Protein AF-A0A1H6DV28-F1 (afdb_monomer)

Mean predicted aligned error: 12.28 Å

Radius of gyration: 23.53 Å; Cα contacts (8 Å, |Δi|>4): 503; chains: 1; bounding box: 63×71×61 Å

Sequence (242 aa):
MSGLALFAATFTFTTMDTAHAESSPGGRITRSEVLARAQNWVDRNVRYNLTRLPNTLVTDAEGDNKYGPDCSGLVSMAWHITANSGKDGNSTDDFAGYSGKVNLSSLHQLLPGDAILRNGHMELFARWKNEQDHTQGAWTYSLNGGSDSNNDGWQDDWAKGPVVNSHGDRGDESWASMQNYTPIRYKNIVDDLAPVSGADFDPDGIGDIFSETTGTLSIWNGEGNNNFATRQEIGGGWSGVQ

Organism: NCBI:txid1144553

Solvent-accessible surface area (backbone atoms only — not comparable to full-atom values): 13736 Å² total; per-residue (Å²): 142,81,84,85,82,81,82,80,80,82,80,80,82,74,77,82,68,83,72,65,82,79,55,55,77,66,40,60,35,37,28,66,54,21,47,51,44,44,45,48,40,26,78,66,56,41,52,15,28,82,79,55,43,89,88,62,45,40,59,51,90,88,59,86,49,54,18,21,34,26,28,33,12,47,45,18,52,21,65,36,35,64,52,55,84,91,56,32,15,41,48,47,72,50,53,74,72,42,79,65,45,44,77,50,96,42,70,88,70,66,49,51,53,19,31,38,38,38,92,88,42,40,36,32,34,51,43,57,70,32,86,94,42,57,75,66,9,33,24,17,34,35,29,84,54,56,56,47,86,79,76,75,61,48,19,76,26,50,28,18,27,74,53,68,34,100,86,72,44,57,18,66,45,46,35,80,61,53,73,69,38,49,32,32,35,55,68,45,59,38,78,57,74,71,75,80,51,44,63,57,90,77,79,76,87,36,41,20,52,73,47,41,91,82,22,33,39,32,38,26,50,35,70,50,96,94,40,58,47,75,80,41,76,80,46,73,80,39,70,84,80,126

pLDDT: mean 85.53, std 18.18, range [29.78, 98.88]

Secondary structure (DSSP, 8-state):
-------------------PPPPPTTS-EEHHHHHHHHHHHHHTTPEEETT--TTT-EE-SSSS-EE-SSHHHHHHHHTT---STTTSS--HHHHHH-TTEEE-S-GGG--TT-EEEETTEEEEEEEESSTT-GGG-EEEEB------TTSSSEEEEE-B-SS--TTS---EE-HHHHTTSEEEEETTEEPPP-------SS-SSSPPEEE-TTSEEEEE-EEETTEEPPPEEEEE--TT--

Foldseek 3Di:
DDDDDDDDDDDDDDDPPVPDPDAAQVAFDELVQLQVQLVVQLQVFQFAFPPLDPVQWDATPVRPATFHSAQQRSLQRSSSYPPPPPSRGDDLVCVVVPPQKDWDPDPLPDDRSWKWGDVRHIWGFHAAPDNVDNQQFGFTFHHHFADPPVPPRTGPTTTAGCDQGPVRDHGTDHSVRSVRTTIMDGNSYDYPPPPCLDDQPPPPPHRKDWDCPVQWIWIWHDPPPPDTHPIDTPGGRNPPDD

Structure (mmCIF, N/CA/C/O backbone):
data_AF-A0A1H6DV28-F1
#
_entry.id   AF-A0A1H6DV28-F1
#
loop_
_atom_site.group_PDB
_atom_site.id
_atom_site.type_symbol
_atom_site.label_atom_id
_atom_site.label_alt_id
_atom_site.label_comp_id
_atom_site.label_asym_id
_atom_site.label_entity_id
_atom_site.label_seq_id
_atom_site.pdbx_PDB_ins_code
_atom_site.Cartn_x
_atom_site.Cartn_y
_atom_site.Cartn_z
_atom_site.occupancy
_atom_site.B_iso_or_equiv
_atom_site.auth_seq_id
_atom_site.auth_comp_id
_atom_site.auth_asym_id
_atom_site.auth_atom_id
_atom_site.pdbx_PDB_model_num
ATOM 1 N N . MET A 1 1 ? -0.459 -53.217 42.784 1.00 40.31 1 MET A N 1
ATOM 2 C CA . MET A 1 1 ? 0.033 -52.701 41.492 1.00 40.31 1 MET A CA 1
ATOM 3 C C . MET A 1 1 ? -1.174 -52.256 40.688 1.00 40.31 1 MET A C 1
ATOM 5 O O . MET A 1 1 ? -1.904 -53.122 40.240 1.00 40.31 1 MET A O 1
ATOM 9 N N . SER A 1 2 ? -1.405 -50.953 40.548 1.00 37.41 2 SER A N 1
ATOM 10 C CA . SER A 1 2 ? -2.302 -50.394 39.527 1.00 37.41 2 SER A CA 1
ATOM 11 C C . SER A 1 2 ? -1.747 -49.024 39.172 1.00 37.41 2 SER A C 1
ATOM 13 O O . SER A 1 2 ? -1.729 -48.125 40.009 1.00 37.41 2 SER A O 1
ATOM 15 N N . GLY A 1 3 ? -1.160 -48.942 37.980 1.00 29.78 3 GLY A N 1
ATOM 16 C CA . GLY A 1 3 ? -0.484 -47.759 37.470 1.00 29.78 3 GLY A CA 1
ATOM 17 C C . GLY A 1 3 ? -1.483 -46.696 37.035 1.00 29.78 3 GLY A C 1
ATOM 18 O O . GLY A 1 3 ? -2.487 -46.999 36.394 1.00 29.78 3 GLY A O 1
ATOM 19 N N . LEU A 1 4 ? -1.183 -45.453 37.393 1.00 32.22 4 LEU A N 1
ATOM 20 C CA . LEU A 1 4 ? -1.869 -44.271 36.901 1.00 32.22 4 LEU A CA 1
ATOM 21 C C . LEU A 1 4 ? -1.292 -43.951 35.514 1.00 32.22 4 LEU A C 1
ATOM 23 O O . LEU A 1 4 ? -0.115 -43.612 35.396 1.00 32.22 4 LEU A O 1
ATOM 27 N N . ALA A 1 5 ? -2.090 -44.129 34.462 1.00 32.44 5 ALA A N 1
ATOM 28 C CA . ALA A 1 5 ? -1.702 -43.761 33.107 1.00 32.44 5 ALA A CA 1
ATOM 29 C C . ALA A 1 5 ? -1.805 -42.236 32.955 1.00 32.44 5 ALA A C 1
ATOM 31 O O . ALA A 1 5 ? -2.894 -41.668 33.031 1.00 32.44 5 ALA A O 1
ATOM 32 N N . LEU A 1 6 ? -0.662 -41.580 32.765 1.00 35.12 6 LEU A N 1
ATOM 33 C CA . LEU A 1 6 ? -0.581 -40.161 32.439 1.00 35.12 6 LEU A CA 1
ATOM 34 C C . LEU A 1 6 ? -0.850 -40.010 30.933 1.00 35.12 6 LEU A C 1
ATOM 36 O O . LEU A 1 6 ? -0.016 -40.389 30.113 1.00 35.12 6 LEU A O 1
ATOM 40 N N . PHE A 1 7 ? -2.020 -39.494 30.558 1.00 38.81 7 PHE A N 1
ATOM 41 C CA . PHE A 1 7 ? -2.274 -39.087 29.177 1.00 38.81 7 PHE A CA 1
ATOM 42 C C . PHE A 1 7 ? -1.594 -37.737 28.937 1.00 38.81 7 PHE A C 1
ATOM 44 O O . PHE A 1 7 ? -2.045 -36.707 29.433 1.00 38.81 7 PHE A O 1
ATOM 51 N N . ALA A 1 8 ? -0.489 -37.742 28.193 1.00 37.03 8 ALA A N 1
ATOM 52 C CA . ALA A 1 8 ? 0.113 -36.523 27.673 1.00 37.03 8 ALA A CA 1
ATOM 53 C C . ALA A 1 8 ? -0.722 -36.035 26.480 1.00 37.03 8 ALA A C 1
ATOM 5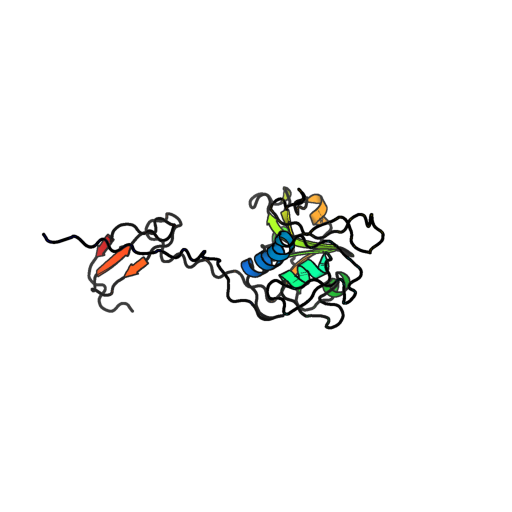5 O O . ALA A 1 8 ? -0.652 -36.605 25.391 1.00 37.03 8 ALA A O 1
ATOM 56 N N . ALA A 1 9 ? -1.533 -34.999 26.692 1.00 38.34 9 ALA A N 1
ATOM 57 C CA . ALA A 1 9 ? -2.177 -34.279 25.603 1.00 38.34 9 ALA A CA 1
ATOM 58 C C . ALA A 1 9 ? -1.112 -33.441 24.883 1.00 38.34 9 ALA A C 1
ATOM 60 O O . ALA A 1 9 ? -0.538 -32.512 25.449 1.00 38.34 9 ALA A O 1
ATOM 61 N N . THR A 1 10 ? -0.807 -33.804 23.642 1.00 35.38 10 THR A N 1
ATOM 62 C CA . THR A 1 10 ? 0.027 -32.999 22.751 1.00 35.38 10 THR A CA 1
ATOM 63 C C . THR A 1 10 ? -0.831 -31.849 22.230 1.00 35.38 10 THR A C 1
ATOM 65 O O . THR A 1 10 ? -1.759 -32.069 21.458 1.00 35.38 10 THR A O 1
ATOM 68 N N . PHE A 1 11 ? -0.547 -30.625 22.673 1.00 36.72 11 PHE A N 1
ATOM 69 C CA . PHE A 1 11 ? -1.135 -29.418 22.097 1.00 36.72 11 PHE A CA 1
ATOM 70 C C . PHE A 1 11 ? -0.304 -29.000 20.883 1.00 36.72 11 PHE A C 1
ATOM 72 O O . PHE A 1 11 ? 0.839 -28.563 21.012 1.00 36.72 11 PHE A O 1
ATOM 79 N N . THR A 1 12 ? -0.869 -29.153 19.691 1.00 34.88 12 THR A N 1
ATOM 80 C CA . THR A 1 12 ? -0.383 -28.471 18.491 1.00 34.88 12 THR A CA 1
ATOM 81 C C . THR A 1 12 ? -0.768 -27.000 18.585 1.00 34.88 12 THR A C 1
ATOM 83 O O . THR A 1 12 ? -1.952 -26.670 18.574 1.00 34.88 12 THR A O 1
ATOM 86 N N . PHE A 1 13 ? 0.224 -26.117 18.677 1.00 36.91 13 PHE A N 1
ATOM 87 C CA . PHE A 1 13 ? 0.025 -24.683 18.498 1.00 36.91 13 PHE A CA 1
ATOM 88 C C . PHE A 1 13 ? -0.230 -24.412 17.014 1.00 36.91 13 PHE A C 1
ATOM 90 O O . PHE A 1 13 ? 0.703 -24.372 16.216 1.00 36.91 13 PHE A O 1
ATOM 97 N N . THR A 1 14 ? -1.488 -24.228 16.629 1.00 36.91 14 THR A N 1
ATOM 98 C CA . THR A 1 14 ? -1.803 -23.416 15.453 1.00 36.91 14 THR A CA 1
ATOM 99 C C . THR A 1 14 ? -1.594 -21.967 15.857 1.00 36.91 14 THR A C 1
ATOM 101 O O . THR A 1 14 ? -2.337 -21.439 16.684 1.00 36.91 14 THR A O 1
ATOM 104 N N . THR A 1 15 ? -0.569 -21.327 15.300 1.00 40.28 15 THR A N 1
ATOM 105 C CA . THR A 1 15 ? -0.548 -19.871 15.184 1.00 40.28 15 THR A CA 1
ATOM 106 C C . THR A 1 15 ? -1.875 -19.471 14.555 1.00 40.28 15 THR A C 1
ATOM 108 O O . THR A 1 15 ? -2.167 -19.892 13.436 1.00 40.28 15 THR A O 1
ATOM 111 N N . MET A 1 16 ? -2.703 -18.714 15.274 1.00 37.31 16 MET A N 1
ATOM 112 C CA . MET A 1 16 ? -3.755 -17.955 14.614 1.00 37.31 16 MET A CA 1
ATOM 113 C C . MET A 1 16 ? -3.056 -16.838 13.855 1.00 37.31 16 MET A C 1
ATOM 115 O O . MET A 1 16 ? -2.926 -15.719 14.335 1.00 37.31 16 MET A O 1
ATOM 119 N N . ASP A 1 17 ? -2.532 -17.199 12.689 1.00 39.47 17 ASP A N 1
ATOM 120 C CA . ASP A 1 17 ? -2.498 -16.260 11.594 1.00 39.47 17 ASP A CA 1
ATOM 121 C C . ASP A 1 17 ? -3.970 -15.938 11.354 1.00 39.47 17 ASP A C 1
ATOM 123 O O . ASP A 1 17 ? -4.768 -16.829 11.044 1.00 39.47 17 ASP A O 1
ATOM 127 N N . THR A 1 18 ? -4.382 -14.707 11.622 1.00 41.19 18 THR A N 1
ATOM 128 C CA . THR A 1 18 ? -5.660 -14.203 11.127 1.00 41.19 18 THR A CA 1
ATOM 129 C C . THR A 1 18 ? -5.533 -14.089 9.612 1.00 41.19 18 THR A C 1
ATOM 131 O O . THR A 1 18 ? -5.500 -12.993 9.063 1.00 41.19 18 THR A O 1
ATOM 134 N N . ALA A 1 19 ? -5.420 -15.232 8.937 1.00 42.16 19 ALA A N 1
ATOM 135 C CA . ALA A 1 19 ? -5.573 -15.355 7.509 1.00 42.16 19 ALA A CA 1
ATOM 136 C C . ALA A 1 19 ? -7.051 -15.070 7.242 1.00 42.16 19 ALA A C 1
ATOM 138 O O . ALA A 1 19 ? -7.913 -15.951 7.298 1.00 42.16 19 ALA A O 1
ATOM 139 N N . HIS A 1 20 ? -7.356 -13.785 7.059 1.00 48.34 20 HIS A N 1
ATOM 140 C CA . HIS A 1 20 ? -8.577 -13.365 6.396 1.00 48.34 20 HIS A CA 1
ATOM 141 C C . HIS A 1 20 ? -8.707 -14.191 5.112 1.00 48.34 20 HIS A C 1
ATOM 143 O O . HIS A 1 20 ? -7.703 -14.462 4.456 1.00 48.34 20 HIS A O 1
ATOM 149 N N . ALA A 1 21 ? -9.925 -14.639 4.788 1.00 52.28 21 ALA A N 1
ATOM 150 C CA . ALA A 1 21 ? -10.165 -15.365 3.546 1.00 52.28 21 ALA A CA 1
ATOM 151 C C . ALA A 1 21 ? -9.567 -14.561 2.385 1.00 52.28 21 ALA A C 1
ATOM 153 O O . ALA A 1 21 ? -9.990 -13.424 2.177 1.00 52.28 21 ALA A O 1
ATOM 154 N N . GLU A 1 22 ? -8.579 -15.139 1.695 1.00 70.56 22 GLU A N 1
ATOM 155 C CA . GLU A 1 22 ? -7.844 -14.463 0.627 1.00 70.56 22 GLU A CA 1
ATOM 156 C C . GLU A 1 22 ? -8.830 -13.871 -0.380 1.00 70.56 22 GLU A C 1
ATOM 158 O O . GLU A 1 22 ? -9.708 -14.561 -0.918 1.00 70.56 22 GLU A O 1
ATOM 163 N N . SER A 1 23 ? -8.716 -12.565 -0.616 1.00 84.62 23 SER A N 1
ATOM 164 C CA . SER A 1 23 ? -9.471 -11.913 -1.672 1.00 84.62 23 SER A CA 1
ATOM 165 C C . SER A 1 23 ? -9.142 -12.550 -3.021 1.00 84.62 23 SER A C 1
ATOM 167 O O . SER A 1 23 ? -8.033 -13.010 -3.269 1.00 84.62 23 SER A O 1
ATOM 169 N N . SER A 1 24 ? -10.102 -12.561 -3.943 1.00 89.06 24 SER A N 1
ATOM 170 C CA . SER A 1 24 ? -9.788 -12.849 -5.345 1.00 89.06 24 SER A CA 1
ATOM 171 C C . SER A 1 24 ? -9.166 -11.614 -6.008 1.00 89.06 24 SER A C 1
ATOM 173 O O . SER A 1 24 ? -9.545 -10.497 -5.639 1.00 89.06 24 SER A O 1
ATOM 175 N N . PRO A 1 25 ? -8.313 -11.772 -7.037 1.00 89.44 25 PRO A N 1
ATOM 176 C CA . PRO A 1 25 ? -7.742 -10.631 -7.739 1.00 89.44 25 PRO A CA 1
ATOM 177 C C . PRO A 1 25 ? -8.815 -9.678 -8.286 1.00 89.44 25 PRO A C 1
ATOM 179 O O . PRO A 1 25 ? -9.745 -10.085 -8.985 1.00 89.44 25 PRO A O 1
ATOM 182 N N . GLY A 1 26 ? -8.702 -8.394 -7.943 1.00 88.75 26 GLY A N 1
ATOM 183 C CA . GLY A 1 26 ? -9.671 -7.341 -8.258 1.00 88.75 26 GLY A CA 1
ATOM 184 C C . GLY A 1 26 ? -10.989 -7.416 -7.475 1.00 88.75 26 GLY A C 1
ATOM 185 O O . GLY A 1 26 ? -11.887 -6.610 -7.724 1.00 88.75 26 GLY A O 1
ATOM 186 N N . GLY A 1 27 ? -11.131 -8.372 -6.557 1.00 90.75 27 GLY A N 1
ATOM 187 C CA . GLY A 1 27 ? -12.289 -8.556 -5.689 1.00 90.75 27 GLY A CA 1
ATOM 188 C C . GLY A 1 27 ? -12.311 -7.600 -4.496 1.00 90.75 27 GLY A C 1
ATOM 189 O O . GLY A 1 27 ? -11.523 -6.659 -4.404 1.00 90.75 27 GLY A O 1
ATOM 190 N N . ARG A 1 28 ? -13.258 -7.833 -3.577 1.00 93.50 28 ARG A N 1
ATOM 191 C CA . ARG A 1 28 ? -13.272 -7.161 -2.269 1.00 93.50 28 ARG A CA 1
ATOM 192 C C . ARG A 1 28 ? -12.106 -7.667 -1.433 1.00 93.50 28 ARG A C 1
ATOM 194 O O . ARG A 1 28 ? -11.896 -8.872 -1.382 1.00 93.50 28 ARG A O 1
ATOM 201 N N . ILE A 1 29 ? -11.424 -6.749 -0.765 1.00 92.56 29 ILE A N 1
ATOM 202 C CA . ILE A 1 29 ? -10.244 -7.025 0.055 1.00 92.56 29 ILE A CA 1
ATOM 203 C C . ILE A 1 29 ? -10.354 -6.259 1.372 1.00 92.56 29 ILE A C 1
ATOM 205 O O . ILE A 1 29 ? -10.839 -5.124 1.378 1.00 92.56 29 ILE A O 1
ATOM 209 N N . THR A 1 30 ? -9.964 -6.863 2.495 1.00 93.12 30 THR A N 1
ATOM 210 C CA . THR A 1 30 ? -9.992 -6.158 3.785 1.00 93.12 30 THR A CA 1
ATOM 211 C C . THR A 1 30 ? -8.760 -5.275 3.978 1.00 93.12 30 THR A C 1
ATOM 213 O O . THR A 1 30 ? -7.741 -5.459 3.311 1.00 93.12 30 THR A O 1
ATOM 216 N N . ARG A 1 31 ? -8.817 -4.303 4.897 1.00 94.44 31 ARG A N 1
ATOM 217 C CA . ARG A 1 31 ? -7.642 -3.471 5.211 1.00 94.44 31 ARG A CA 1
ATOM 218 C C . ARG A 1 31 ? -6.499 -4.309 5.763 1.00 94.44 31 ARG A C 1
ATOM 220 O O . ARG A 1 31 ? -5.376 -4.149 5.293 1.00 94.44 31 ARG A O 1
ATOM 227 N N . SER A 1 32 ? -6.779 -5.206 6.708 1.00 88.06 32 SER A N 1
ATOM 228 C CA . SER A 1 32 ? -5.769 -6.131 7.232 1.00 88.06 32 SER A CA 1
ATOM 229 C C . SER A 1 32 ? -5.100 -6.949 6.125 1.00 88.06 32 SER A C 1
ATOM 231 O O . SER A 1 32 ? -3.875 -7.032 6.114 1.00 88.06 32 SER A O 1
ATOM 233 N N . GLU A 1 33 ? -5.857 -7.461 5.148 1.00 93.06 33 GLU A N 1
ATOM 234 C CA . GLU A 1 33 ? -5.289 -8.211 4.027 1.00 93.06 33 GLU A CA 1
ATOM 235 C C . GLU A 1 33 ? -4.400 -7.319 3.149 1.00 93.06 33 GLU A C 1
ATOM 237 O O . GLU A 1 33 ? -3.292 -7.720 2.801 1.00 93.06 33 GLU A O 1
ATOM 242 N N . VAL A 1 34 ? -4.818 -6.080 2.852 1.00 97.62 34 VAL A N 1
ATOM 243 C CA . VAL A 1 34 ? -3.981 -5.118 2.111 1.00 97.62 34 VAL A CA 1
ATOM 244 C C . VAL A 1 34 ? -2.629 -4.905 2.803 1.00 97.62 34 VAL A C 1
ATOM 246 O O . VAL A 1 34 ? -1.582 -4.930 2.151 1.00 97.62 34 VAL A O 1
ATOM 249 N N . LEU A 1 35 ? -2.632 -4.703 4.125 1.00 96.50 35 LEU A N 1
ATOM 250 C CA . LEU A 1 35 ? -1.396 -4.511 4.888 1.00 96.50 35 LEU A CA 1
ATOM 251 C C . LEU A 1 35 ? -0.563 -5.796 4.958 1.00 96.50 35 LEU A C 1
ATOM 253 O O . LEU A 1 35 ? 0.656 -5.723 4.827 1.00 96.50 35 LEU A O 1
ATOM 257 N N . ALA A 1 36 ? -1.197 -6.959 5.127 1.00 94.62 36 ALA A N 1
ATOM 258 C CA . ALA A 1 36 ? -0.520 -8.255 5.157 1.00 94.62 36 ALA A CA 1
ATOM 259 C C . ALA A 1 36 ? 0.183 -8.553 3.825 1.00 94.62 36 ALA A C 1
ATOM 261 O O . ALA A 1 36 ? 1.345 -8.961 3.811 1.00 94.62 36 ALA A O 1
ATOM 262 N N . ARG A 1 37 ? -0.472 -8.254 2.697 1.00 96.25 37 ARG A N 1
ATOM 263 C CA . ARG A 1 37 ? 0.123 -8.344 1.357 1.00 96.25 37 ARG A CA 1
ATOM 264 C C . ARG A 1 37 ? 1.342 -7.435 1.221 1.00 96.25 37 ARG A C 1
ATOM 266 O O . ARG A 1 37 ? 2.396 -7.890 0.786 1.00 96.25 37 ARG A O 1
ATOM 273 N N . ALA A 1 38 ? 1.247 -6.177 1.652 1.00 98.31 38 ALA A N 1
ATOM 274 C CA . ALA A 1 38 ? 2.391 -5.264 1.639 1.00 98.31 38 ALA A CA 1
ATOM 275 C C . ALA A 1 38 ? 3.537 -5.751 2.547 1.00 98.31 38 ALA A C 1
ATOM 277 O O . ALA A 1 38 ? 4.703 -5.714 2.149 1.00 98.31 38 ALA A O 1
ATOM 278 N N . GLN A 1 39 ? 3.209 -6.262 3.737 1.00 98.12 39 GLN A N 1
ATOM 279 C CA . GLN A 1 39 ? 4.175 -6.817 4.683 1.00 98.12 39 GLN A CA 1
ATOM 280 C C . GLN A 1 39 ? 4.889 -8.050 4.123 1.00 98.12 39 GLN A C 1
ATOM 282 O O . GLN A 1 39 ? 6.097 -8.165 4.298 1.00 98.12 39 GLN A O 1
ATOM 287 N N . ASN A 1 40 ? 4.205 -8.908 3.360 1.00 97.31 40 ASN A N 1
ATOM 288 C CA . ASN A 1 40 ? 4.831 -10.051 2.692 1.00 97.31 40 ASN A CA 1
ATOM 289 C C . ASN A 1 40 ? 6.028 -9.632 1.817 1.00 97.31 40 ASN A C 1
ATOM 291 O O . ASN A 1 40 ? 7.066 -10.293 1.831 1.00 97.31 40 ASN A O 1
ATOM 295 N N . TRP A 1 41 ? 5.923 -8.519 1.082 1.00 98.25 41 TRP A N 1
ATOM 296 C CA . TRP A 1 41 ? 7.038 -7.999 0.280 1.00 98.25 41 TRP A CA 1
ATOM 297 C C . TRP A 1 41 ? 8.183 -7.442 1.130 1.00 98.25 41 TRP A C 1
ATOM 299 O O . TRP A 1 41 ? 9.349 -7.614 0.763 1.00 98.25 41 TRP A O 1
ATOM 309 N N . VAL A 1 42 ? 7.870 -6.820 2.269 1.00 98.25 42 VAL A N 1
ATOM 310 C CA . VAL A 1 42 ? 8.876 -6.381 3.251 1.00 98.25 42 VAL A CA 1
ATOM 311 C C . VAL A 1 42 ? 9.638 -7.588 3.797 1.00 98.25 42 VAL A C 1
ATOM 313 O O . VAL A 1 42 ? 10.866 -7.612 3.746 1.00 98.25 42 VAL A O 1
ATOM 316 N N . ASP A 1 43 ? 8.925 -8.624 4.237 1.00 96.50 43 ASP A N 1
ATOM 317 C CA . ASP A 1 43 ? 9.510 -9.819 4.857 1.00 96.50 43 ASP A CA 1
ATOM 318 C C . ASP A 1 43 ? 10.353 -10.639 3.868 1.00 96.50 43 ASP A C 1
ATOM 320 O O . ASP A 1 43 ? 11.346 -11.267 4.239 1.00 96.50 43 ASP A O 1
ATOM 324 N N . ARG A 1 44 ? 9.995 -10.596 2.580 1.00 97.62 44 ARG A N 1
ATOM 325 C CA . ARG A 1 44 ? 10.743 -11.228 1.482 1.00 97.62 44 ARG A CA 1
ATOM 326 C C . ARG A 1 44 ? 11.931 -10.403 0.990 1.00 97.62 44 ARG A C 1
ATOM 328 O O . ARG A 1 44 ? 12.615 -10.851 0.070 1.00 97.62 44 ARG A O 1
ATOM 335 N N . ASN A 1 45 ? 12.187 -9.230 1.574 1.00 97.94 45 ASN A N 1
ATOM 336 C CA . ASN A 1 45 ? 13.232 -8.299 1.145 1.00 97.94 45 ASN A CA 1
ATOM 337 C C . ASN A 1 45 ? 13.140 -8.001 -0.362 1.00 97.94 45 ASN A C 1
ATOM 339 O O . ASN A 1 45 ? 14.130 -8.097 -1.092 1.00 97.94 45 ASN A O 1
ATOM 343 N N . VAL A 1 46 ? 11.938 -7.680 -0.855 1.00 98.19 46 VAL A N 1
ATOM 344 C CA . VAL A 1 46 ? 11.748 -7.321 -2.267 1.00 98.19 46 VAL A CA 1
ATOM 345 C C . VAL A 1 46 ? 12.544 -6.054 -2.574 1.00 98.19 46 VAL A C 1
ATOM 347 O O . VAL A 1 46 ? 12.326 -5.014 -1.957 1.00 98.19 46 VAL A O 1
ATOM 350 N N . ARG A 1 47 ? 13.485 -6.157 -3.516 1.00 97.69 47 ARG A N 1
ATOM 351 C CA . ARG A 1 47 ? 14.372 -5.066 -3.938 1.00 97.69 47 ARG A CA 1
ATOM 352 C C . ARG A 1 47 ? 13.739 -4.273 -5.078 1.00 97.69 47 ARG A C 1
ATOM 354 O O . ARG A 1 47 ? 13.034 -4.844 -5.900 1.00 97.69 47 ARG A O 1
ATOM 361 N N . TYR A 1 48 ? 13.994 -2.975 -5.149 1.00 98.12 48 TYR A N 1
ATOM 362 C CA . TYR A 1 48 ? 13.396 -2.110 -6.161 1.00 98.12 48 TYR A CA 1
ATOM 363 C C . TYR A 1 48 ? 13.932 -2.398 -7.574 1.00 98.12 48 TYR A C 1
ATOM 365 O O . TYR A 1 48 ? 15.146 -2.487 -7.774 1.00 98.12 48 TYR A O 1
ATOM 373 N N . ASN A 1 49 ? 13.049 -2.461 -8.574 1.00 96.06 49 ASN A N 1
ATOM 374 C CA . ASN A 1 49 ? 13.394 -2.444 -9.998 1.00 96.06 49 ASN A CA 1
ATOM 375 C C . ASN A 1 49 ? 12.254 -1.829 -10.836 1.00 96.06 49 ASN A C 1
ATOM 377 O O . ASN A 1 49 ? 11.147 -2.363 -10.903 1.00 96.06 49 ASN A O 1
ATOM 381 N N . LEU A 1 50 ? 12.546 -0.718 -11.523 1.00 92.62 50 LEU A N 1
ATOM 382 C CA . LEU A 1 50 ? 11.564 0.064 -12.293 1.00 92.62 50 LEU A CA 1
ATOM 383 C C . LEU A 1 50 ? 11.311 -0.475 -13.714 1.00 92.62 50 LEU A C 1
ATOM 385 O O . LEU A 1 50 ? 10.443 0.027 -14.422 1.00 92.62 50 LEU A O 1
ATOM 389 N N . THR A 1 51 ? 12.076 -1.466 -14.179 1.00 90.44 51 THR A N 1
ATOM 390 C CA . THR A 1 51 ? 12.031 -1.886 -15.593 1.00 90.44 51 THR A CA 1
ATOM 391 C C . THR A 1 51 ? 10.737 -2.600 -15.971 1.00 90.44 51 THR A C 1
ATOM 393 O O . THR A 1 51 ? 10.339 -2.549 -17.134 1.00 90.44 51 THR A O 1
ATOM 396 N N . ARG A 1 52 ? 10.097 -3.277 -15.003 1.00 89.31 52 ARG A N 1
ATOM 397 C CA . ARG A 1 52 ? 8.920 -4.140 -15.207 1.00 89.31 52 ARG A CA 1
ATOM 398 C C . ARG A 1 52 ? 9.078 -5.139 -16.362 1.00 89.31 52 ARG A C 1
ATOM 400 O O . ARG A 1 52 ? 8.117 -5.459 -17.058 1.00 89.31 52 ARG A O 1
ATOM 407 N N . LEU A 1 53 ? 10.292 -5.638 -16.588 1.00 89.69 53 LEU A N 1
ATOM 408 C CA . LEU A 1 53 ? 10.517 -6.714 -17.550 1.00 89.69 53 LEU A CA 1
ATOM 409 C C . LEU A 1 53 ? 9.989 -8.040 -16.980 1.00 89.69 53 LEU A C 1
ATOM 411 O O . LEU A 1 53 ? 10.060 -8.244 -15.769 1.00 89.69 53 LEU A O 1
ATOM 415 N N . PRO A 1 54 ? 9.536 -8.999 -17.812 1.00 89.06 54 PRO A N 1
ATOM 416 C CA . PRO A 1 54 ? 8.950 -10.253 -17.321 1.00 89.06 54 PRO A CA 1
ATOM 417 C C . PRO A 1 54 ? 9.816 -11.045 -16.326 1.00 89.06 54 PRO A C 1
ATOM 419 O O . PRO A 1 54 ? 9.291 -11.782 -15.493 1.00 89.06 54 PRO A O 1
ATOM 422 N N . ASN A 1 55 ? 11.143 -10.912 -16.409 1.00 90.69 55 ASN A N 1
ATOM 423 C CA . ASN A 1 55 ? 12.109 -11.570 -15.527 1.00 90.69 55 ASN A CA 1
ATOM 424 C C . ASN A 1 55 ? 12.436 -10.785 -14.243 1.00 90.69 55 ASN A C 1
ATOM 426 O O . ASN A 1 55 ? 13.132 -11.327 -13.390 1.00 90.69 55 ASN A O 1
ATOM 430 N N . THR A 1 56 ? 11.979 -9.539 -14.104 1.00 92.62 56 THR A N 1
ATOM 431 C CA . THR A 1 56 ? 12.179 -8.716 -12.898 1.00 92.62 56 THR A CA 1
ATOM 432 C C . THR A 1 56 ? 10.939 -8.668 -12.013 1.00 92.62 56 THR A C 1
ATOM 434 O O . THR A 1 56 ? 10.995 -8.116 -10.921 1.00 92.62 56 THR A O 1
ATOM 437 N N . LEU A 1 57 ? 9.811 -9.208 -12.474 1.00 94.38 57 LEU A N 1
ATOM 438 C CA . LEU A 1 57 ? 8.559 -9.196 -11.725 1.00 94.38 57 LEU A CA 1
ATOM 439 C C . LEU A 1 57 ? 8.627 -10.080 -10.480 1.00 94.38 57 LEU A C 1
ATOM 441 O O . LEU A 1 57 ? 9.244 -11.148 -10.485 1.00 94.38 57 LEU A O 1
ATOM 445 N N . VAL A 1 58 ? 7.896 -9.668 -9.451 1.00 95.25 58 VAL A N 1
ATOM 446 C CA . VAL A 1 58 ? 7.812 -10.354 -8.161 1.00 95.25 58 VAL A CA 1
ATOM 447 C C . VAL A 1 58 ? 6.382 -10.816 -7.920 1.00 95.25 58 VAL A C 1
ATOM 449 O O . VAL A 1 58 ? 5.432 -10.121 -8.271 1.00 95.25 58 VAL A O 1
ATOM 452 N N . THR A 1 59 ? 6.219 -12.011 -7.356 1.00 94.19 59 THR A N 1
ATOM 453 C CA . THR A 1 59 ? 4.891 -12.571 -7.080 1.00 94.19 59 THR A CA 1
ATOM 454 C C . THR A 1 59 ? 4.226 -11.931 -5.861 1.00 94.19 59 THR A C 1
ATOM 456 O O . THR A 1 59 ? 4.916 -11.451 -4.956 1.00 94.19 59 THR A O 1
ATOM 459 N N . ASP A 1 60 ? 2.898 -11.996 -5.787 1.00 91.94 60 ASP A N 1
ATOM 460 C CA . ASP A 1 60 ? 2.164 -11.857 -4.521 1.00 91.94 60 ASP A CA 1
ATOM 461 C C . ASP A 1 60 ? 2.484 -13.002 -3.537 1.00 91.94 60 ASP A C 1
ATOM 463 O O . ASP A 1 60 ? 3.405 -13.804 -3.760 1.00 91.94 60 ASP A O 1
ATOM 467 N N . ALA A 1 61 ? 1.791 -12.998 -2.395 1.00 88.44 61 ALA A N 1
ATOM 468 C CA . ALA A 1 61 ? 1.982 -13.956 -1.313 1.00 88.44 61 ALA A CA 1
ATOM 469 C C . ALA A 1 61 ? 1.595 -15.382 -1.737 1.00 88.44 61 ALA A C 1
ATOM 471 O O . ALA A 1 61 ? 2.280 -16.333 -1.365 1.00 88.44 61 ALA A O 1
ATOM 472 N N . GLU A 1 62 ? 0.551 -15.504 -2.555 1.00 87.19 62 GLU A N 1
ATOM 473 C CA . GLU A 1 62 ? 0.007 -16.762 -3.061 1.00 87.19 62 GLU A CA 1
ATOM 474 C C . GLU A 1 62 ? 0.880 -17.349 -4.178 1.00 87.19 62 GLU A C 1
ATOM 476 O O . GLU A 1 62 ? 1.018 -18.566 -4.298 1.00 87.19 62 GLU A O 1
ATOM 481 N N . GLY A 1 63 ? 1.529 -16.490 -4.971 1.00 88.81 63 GLY A N 1
ATOM 482 C CA . GLY A 1 63 ? 2.368 -16.899 -6.096 1.00 88.81 63 GLY A CA 1
ATOM 483 C C . GLY A 1 63 ? 1.653 -16.878 -7.448 1.00 88.81 63 GLY A C 1
ATOM 484 O O . GLY A 1 63 ? 2.291 -17.159 -8.468 1.00 88.81 63 GLY A O 1
ATOM 485 N N . ASP A 1 64 ? 0.366 -16.530 -7.467 1.00 86.38 64 ASP A N 1
ATOM 486 C CA . ASP A 1 64 ? -0.507 -16.628 -8.636 1.00 86.38 64 ASP A CA 1
ATOM 487 C C . ASP A 1 64 ? -0.398 -15.413 -9.563 1.00 86.38 64 ASP A C 1
ATOM 489 O O . ASP A 1 64 ? -0.523 -15.552 -10.784 1.00 86.38 64 ASP A O 1
ATOM 493 N N . ASN A 1 65 ? -0.118 -14.224 -9.015 1.00 90.25 65 ASN A N 1
ATOM 494 C CA . ASN A 1 65 ? 0.038 -13.001 -9.801 1.00 90.25 65 ASN A CA 1
ATOM 495 C C . ASN A 1 65 ? 1.431 -12.403 -9.629 1.00 90.25 65 ASN A C 1
ATOM 497 O O . ASN A 1 65 ? 2.126 -12.626 -8.639 1.00 90.25 65 ASN A O 1
ATOM 501 N N . LYS A 1 66 ? 1.844 -11.613 -10.621 1.00 93.00 66 LYS A N 1
ATOM 502 C CA . LYS A 1 66 ? 3.140 -10.937 -10.657 1.00 93.00 66 LYS A CA 1
ATOM 503 C C . LYS A 1 66 ? 2.957 -9.435 -10.762 1.00 93.00 66 LYS A C 1
ATOM 505 O O . LYS A 1 66 ? 2.011 -8.968 -11.391 1.00 93.00 66 LYS A O 1
ATOM 510 N N . TYR A 1 67 ? 3.898 -8.706 -10.170 1.00 95.50 67 TYR A N 1
ATOM 511 C CA . TYR A 1 67 ? 3.887 -7.255 -10.115 1.00 95.50 67 TYR A CA 1
ATOM 512 C C . TYR A 1 67 ? 5.284 -6.675 -10.323 1.00 95.50 67 TYR A C 1
ATOM 514 O O . TYR A 1 67 ? 6.293 -7.300 -9.981 1.00 95.50 67 TYR A O 1
ATOM 522 N N . GLY A 1 68 ? 5.352 -5.463 -10.873 1.00 95.19 68 GLY A N 1
ATOM 523 C CA . GLY A 1 68 ? 6.600 -4.699 -10.910 1.00 95.19 68 GLY A CA 1
ATOM 524 C C . GLY A 1 68 ? 7.108 -4.413 -9.490 1.00 95.19 68 GLY A C 1
ATOM 525 O O . GLY A 1 68 ? 6.334 -3.906 -8.682 1.00 95.19 68 GLY A O 1
ATOM 526 N N . PRO A 1 69 ? 8.370 -4.697 -9.138 1.00 96.31 69 PRO A N 1
ATOM 527 C CA . PRO A 1 69 ? 8.898 -4.375 -7.813 1.00 96.31 69 PRO A CA 1
ATOM 528 C C . PRO A 1 69 ? 9.272 -2.885 -7.718 1.00 96.31 69 PRO A C 1
ATOM 530 O O . PRO A 1 69 ? 10.426 -2.519 -7.525 1.00 96.31 69 PRO A O 1
ATOM 533 N N . ASP A 1 70 ? 8.283 -2.011 -7.884 1.00 96.94 70 ASP A N 1
ATOM 534 C CA . ASP A 1 70 ? 8.391 -0.556 -7.765 1.00 96.94 70 ASP A CA 1
ATOM 535 C C . ASP A 1 70 ? 7.286 0.005 -6.853 1.00 96.94 70 ASP A C 1
ATOM 537 O O . ASP A 1 70 ? 6.449 -0.743 -6.340 1.00 96.94 70 ASP A O 1
ATOM 541 N N . CYS A 1 71 ? 7.266 1.326 -6.646 1.00 97.88 71 CYS A N 1
ATOM 542 C CA . CYS A 1 71 ? 6.313 1.987 -5.749 1.00 97.88 71 CYS A CA 1
ATOM 543 C C . CYS A 1 71 ? 4.849 1.667 -6.093 1.00 97.88 71 CYS A C 1
ATOM 545 O O . CYS A 1 71 ? 4.045 1.328 -5.224 1.00 97.88 71 CYS A O 1
ATOM 547 N N . SER A 1 72 ? 4.502 1.724 -7.377 1.00 96.75 72 SER A N 1
ATOM 548 C CA . SER A 1 72 ? 3.143 1.461 -7.854 1.00 96.75 72 SER A CA 1
ATOM 549 C C . SER A 1 72 ? 2.791 -0.017 -7.949 1.00 96.75 72 SER A C 1
ATOM 551 O O . SER A 1 72 ? 1.625 -0.382 -7.791 1.00 96.75 72 SER A O 1
ATOM 553 N N . GLY A 1 73 ? 3.772 -0.884 -8.175 1.00 96.88 73 GLY A N 1
ATOM 554 C CA . GLY A 1 73 ? 3.566 -2.321 -8.177 1.00 96.88 73 GLY A CA 1
ATOM 555 C C . GLY A 1 73 ? 3.390 -2.875 -6.767 1.00 96.88 73 GLY A C 1
ATOM 556 O O . GLY A 1 73 ? 2.507 -3.706 -6.581 1.00 96.88 73 GLY A O 1
ATOM 557 N N . LEU A 1 74 ? 4.079 -2.320 -5.759 1.00 98.19 74 LEU A N 1
ATOM 558 C CA . LEU A 1 74 ? 3.808 -2.609 -4.344 1.00 98.19 74 LEU A CA 1
ATOM 559 C C . LEU A 1 74 ? 2.344 -2.305 -3.988 1.00 98.19 74 LEU A C 1
ATOM 561 O O . LEU A 1 74 ? 1.668 -3.148 -3.406 1.00 98.19 74 LEU A O 1
ATOM 565 N N . VAL A 1 75 ? 1.825 -1.130 -4.369 1.00 98.31 75 VAL A N 1
ATOM 566 C CA . VAL A 1 75 ? 0.420 -0.767 -4.096 1.00 98.31 75 VAL A CA 1
ATOM 567 C C . VAL A 1 75 ? -0.554 -1.607 -4.926 1.00 98.31 75 VAL A C 1
ATOM 569 O O . VAL A 1 75 ? -1.587 -2.026 -4.411 1.00 98.31 75 VAL A O 1
ATOM 572 N N . SER A 1 76 ? -0.236 -1.893 -6.193 1.00 97.19 76 SER A N 1
ATOM 573 C CA . SER A 1 76 ? -1.060 -2.774 -7.038 1.00 97.19 76 SER A CA 1
ATOM 574 C C . SER A 1 76 ? -1.182 -4.174 -6.438 1.00 97.19 76 SER A C 1
ATOM 576 O O . SER A 1 76 ? -2.285 -4.713 -6.386 1.00 97.19 76 SER A O 1
ATOM 578 N N . MET A 1 77 ? -0.071 -4.721 -5.943 1.00 96.88 77 MET A N 1
ATOM 579 C CA . MET A 1 77 ? -0.005 -6.014 -5.269 1.00 96.88 77 MET A CA 1
ATOM 580 C C . MET A 1 77 ? -0.769 -5.994 -3.946 1.00 96.88 77 MET A C 1
ATOM 582 O O . MET A 1 77 ? -1.608 -6.860 -3.713 1.00 96.88 77 MET A O 1
ATOM 586 N N . ALA A 1 78 ? -0.556 -4.970 -3.117 1.00 97.69 78 ALA A N 1
ATOM 587 C CA . ALA A 1 78 ? -1.241 -4.834 -1.836 1.00 97.69 78 ALA A CA 1
ATOM 588 C C . ALA A 1 78 ? -2.765 -4.719 -2.001 1.00 97.69 78 ALA A C 1
ATOM 590 O O . ALA A 1 78 ? -3.520 -5.298 -1.231 1.00 97.69 78 ALA A O 1
ATOM 591 N N . TRP A 1 79 ? -3.237 -4.019 -3.036 1.00 97.44 79 TRP A N 1
ATOM 592 C CA . TRP A 1 79 ? -4.662 -3.925 -3.377 1.00 97.44 79 TRP A CA 1
ATOM 593 C C . TRP A 1 79 ? -5.196 -5.126 -4.166 1.00 97.44 79 TRP A C 1
ATOM 595 O O . TRP A 1 79 ? -6.371 -5.129 -4.534 1.00 97.44 79 TRP A O 1
ATOM 605 N N . HIS A 1 80 ? -4.350 -6.121 -4.438 1.00 94.12 80 HIS A N 1
ATOM 606 C CA . HIS A 1 80 ? -4.663 -7.313 -5.219 1.00 94.12 80 HIS A CA 1
ATOM 607 C C . HIS A 1 80 ? -5.247 -6.991 -6.608 1.00 94.12 80 HIS A C 1
ATOM 609 O O . HIS A 1 80 ? -6.196 -7.613 -7.082 1.00 94.12 80 HIS A O 1
ATOM 615 N N . ILE A 1 81 ? -4.711 -5.966 -7.273 1.00 92.56 81 ILE A N 1
ATOM 616 C CA . ILE A 1 81 ? -5.215 -5.462 -8.554 1.00 92.56 81 ILE A CA 1
ATOM 617 C C . ILE A 1 81 ? -4.462 -6.105 -9.717 1.00 92.56 81 ILE A C 1
ATOM 619 O O . ILE A 1 81 ? -3.294 -5.815 -9.942 1.00 92.56 81 ILE A O 1
ATOM 623 N N . THR A 1 82 ? -5.172 -6.837 -10.572 1.00 82.62 82 THR A N 1
ATOM 624 C CA . THR A 1 82 ? -4.639 -7.381 -11.839 1.00 82.62 82 THR A CA 1
ATOM 625 C C . THR A 1 82 ? -4.870 -6.469 -13.047 1.00 82.62 82 THR A C 1
ATOM 627 O O . THR A 1 82 ? -4.713 -6.883 -14.198 1.00 82.62 82 THR A O 1
ATOM 630 N N . ALA A 1 83 ? -5.272 -5.214 -12.813 1.00 66.69 83 ALA A N 1
ATOM 631 C CA . ALA A 1 83 ? -5.447 -4.231 -13.877 1.00 66.69 83 ALA A CA 1
ATOM 632 C C . ALA A 1 83 ? -4.154 -4.069 -14.695 1.00 66.69 83 ALA A C 1
ATOM 634 O O . ALA A 1 83 ? -3.046 -4.168 -14.169 1.00 66.69 83 ALA A O 1
ATOM 635 N N . ASN A 1 84 ? -4.328 -3.806 -15.994 1.00 69.25 84 ASN A N 1
ATOM 636 C CA . ASN A 1 84 ? -3.259 -3.717 -16.992 1.00 69.25 84 ASN A CA 1
ATOM 637 C C . ASN A 1 84 ? -2.483 -5.029 -17.200 1.00 69.25 84 ASN A C 1
ATOM 639 O O . ASN A 1 84 ? -1.258 -5.060 -17.104 1.00 69.25 84 ASN A O 1
ATOM 643 N N . SER A 1 85 ? -3.202 -6.100 -17.568 1.00 55.97 85 SER A N 1
ATOM 644 C CA . SER A 1 85 ? -2.618 -7.341 -18.107 1.00 55.97 85 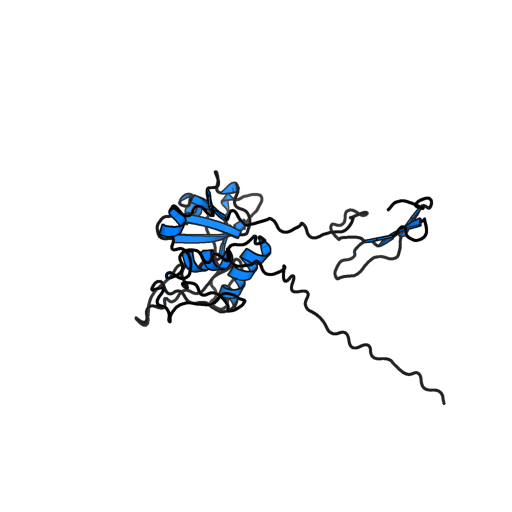SER A CA 1
ATOM 645 C C . SER A 1 85 ? -1.555 -7.014 -19.169 1.00 55.97 85 SER A C 1
ATOM 647 O O . SER A 1 85 ? -1.882 -6.471 -20.224 1.00 55.97 85 SER A O 1
ATOM 649 N N . GLY A 1 86 ? -0.285 -7.318 -18.876 1.00 60.38 86 GLY A N 1
ATOM 650 C CA . GLY A 1 86 ? 0.885 -6.973 -19.700 1.00 60.38 86 GLY A CA 1
ATOM 651 C C . GLY A 1 86 ? 1.817 -5.895 -19.120 1.00 60.38 86 GLY A C 1
ATOM 652 O O . GLY A 1 86 ? 2.893 -5.692 -19.675 1.00 60.38 86 GLY A O 1
ATOM 653 N N . LYS A 1 87 ? 1.429 -5.220 -18.027 1.00 63.38 87 LYS A N 1
ATOM 654 C CA . LYS A 1 87 ? 2.292 -4.339 -17.208 1.00 63.38 87 LYS A CA 1
ATOM 655 C C . LYS A 1 87 ? 2.431 -4.799 -15.750 1.00 63.38 87 LYS A C 1
ATOM 657 O O . LYS A 1 87 ? 3.087 -4.105 -14.967 1.00 63.38 87 LYS A O 1
ATOM 662 N N . ASP A 1 88 ? 1.786 -5.916 -15.402 1.00 83.31 88 ASP A N 1
ATOM 663 C CA . ASP A 1 88 ? 1.892 -6.572 -14.095 1.00 83.31 88 ASP A CA 1
ATOM 664 C C . ASP A 1 88 ? 1.564 -5.588 -12.952 1.00 83.31 88 ASP A C 1
ATOM 666 O O . ASP A 1 88 ? 2.393 -5.228 -12.114 1.00 83.31 88 ASP A O 1
ATOM 670 N N . GLY A 1 89 ? 0.336 -5.058 -13.008 1.00 84.38 89 GLY A N 1
ATOM 671 C CA . GLY A 1 89 ? -0.187 -4.012 -12.127 1.00 84.38 89 GLY A CA 1
ATOM 672 C C . GLY A 1 89 ? -0.202 -2.615 -12.760 1.00 84.38 89 GLY A C 1
ATOM 673 O O . GLY A 1 89 ? 0.323 -2.376 -13.850 1.00 84.38 89 GLY A O 1
ATOM 674 N N . ASN A 1 90 ? -0.781 -1.648 -12.050 1.00 90.12 90 ASN A N 1
ATOM 675 C CA . ASN A 1 90 ? -0.822 -0.252 -12.484 1.00 90.12 90 ASN A CA 1
ATOM 676 C C . ASN A 1 90 ? 0.544 0.428 -12.285 1.00 90.12 90 ASN A C 1
ATOM 678 O O . ASN A 1 90 ? 1.222 0.190 -11.282 1.00 90.12 90 ASN A O 1
ATOM 682 N N . SER A 1 91 ? 0.934 1.306 -13.214 1.00 92.38 91 SER A N 1
ATOM 683 C CA . SER A 1 91 ? 1.939 2.343 -12.948 1.00 92.38 91 SER A CA 1
ATOM 684 C C . SER A 1 91 ? 1.325 3.524 -12.182 1.00 92.38 91 SER A C 1
ATOM 686 O O . SER A 1 91 ? 0.103 3.631 -12.049 1.00 92.38 91 SER A O 1
ATOM 688 N N . THR A 1 92 ? 2.151 4.458 -11.708 1.00 91.94 92 THR A N 1
ATOM 689 C CA . THR A 1 92 ? 1.674 5.723 -11.114 1.00 91.94 92 THR A CA 1
ATOM 690 C C . THR A 1 92 ? 0.819 6.546 -12.090 1.00 91.94 92 THR A C 1
ATOM 692 O O . THR A 1 92 ? -0.202 7.107 -11.685 1.00 91.94 92 THR A O 1
ATOM 695 N N . ASP A 1 93 ? 1.163 6.548 -13.382 1.00 91.88 93 ASP A N 1
ATOM 696 C CA . ASP A 1 93 ? 0.362 7.181 -14.441 1.00 91.88 93 ASP A CA 1
ATOM 697 C C . ASP A 1 93 ? -0.988 6.481 -14.637 1.00 91.88 93 ASP A C 1
ATOM 699 O O . ASP A 1 93 ? -2.029 7.139 -14.720 1.00 91.88 93 ASP A O 1
ATOM 703 N N . ASP A 1 94 ? -0.996 5.142 -14.655 1.00 93.00 94 ASP A N 1
ATOM 704 C CA . A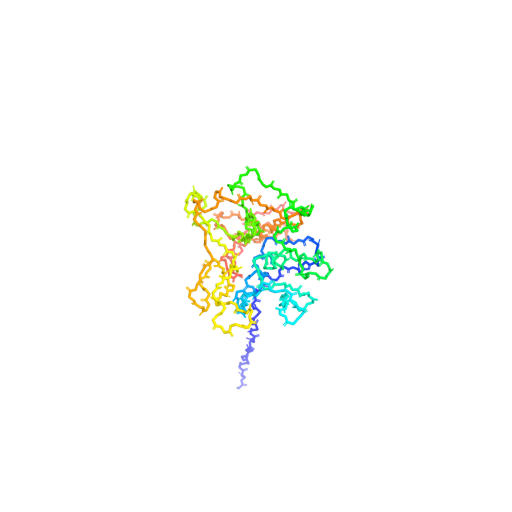SP A 1 94 ? -2.235 4.370 -14.748 1.00 93.00 94 ASP A CA 1
ATOM 705 C C . ASP A 1 94 ? -3.130 4.675 -13.529 1.00 93.00 94 ASP A C 1
ATOM 707 O O . ASP A 1 94 ? -4.338 4.891 -13.671 1.00 93.00 94 ASP A O 1
ATOM 711 N N . PHE A 1 95 ? -2.539 4.792 -12.331 1.00 94.50 95 PHE A N 1
ATOM 712 C CA . PHE A 1 95 ? -3.257 5.176 -11.118 1.00 94.50 95 PHE A CA 1
ATOM 713 C C . PHE A 1 95 ? -3.888 6.560 -11.205 1.00 94.50 95 PHE A C 1
ATOM 715 O O . PHE A 1 95 ? -4.977 6.712 -10.659 1.00 94.50 95 PHE A O 1
ATOM 722 N N . ALA A 1 96 ? -3.310 7.543 -11.903 1.00 91.75 96 ALA A N 1
ATOM 723 C CA . ALA A 1 96 ? -3.924 8.866 -12.047 1.00 91.75 96 ALA A CA 1
ATOM 724 C C . ALA A 1 96 ? -5.329 8.774 -12.680 1.00 91.75 96 ALA A C 1
ATOM 726 O O . ALA A 1 96 ? -6.295 9.334 -12.150 1.00 91.75 96 ALA A O 1
ATOM 727 N N . GLY A 1 97 ? -5.472 7.969 -13.738 1.00 91.81 97 GLY A N 1
ATOM 728 C CA . GLY A 1 97 ? -6.736 7.732 -14.449 1.00 91.81 97 GLY A CA 1
ATOM 729 C C . GLY A 1 97 ? -7.566 6.543 -13.951 1.00 91.81 97 GLY A C 1
ATOM 730 O O . GLY A 1 97 ? -8.718 6.396 -14.356 1.00 91.81 97 GLY A O 1
ATOM 731 N N . TYR A 1 98 ? -7.021 5.696 -13.072 1.00 94.12 98 TYR A N 1
ATOM 732 C CA . TYR A 1 98 ? -7.663 4.442 -12.672 1.00 94.12 98 TYR A CA 1
ATOM 733 C C . TYR A 1 98 ? -9.054 4.659 -12.060 1.00 94.12 98 TYR A C 1
ATOM 735 O O . TYR A 1 98 ? -9.203 5.362 -11.057 1.00 94.12 98 TYR A O 1
ATOM 743 N N . SER A 1 99 ? -10.075 4.027 -12.646 1.00 94.31 99 SER A N 1
ATOM 744 C CA . SER A 1 99 ? -11.475 4.138 -12.218 1.00 94.31 99 SER A CA 1
ATOM 745 C C . SER A 1 99 ? -11.799 3.303 -10.978 1.00 94.31 99 SER A C 1
ATOM 747 O O . SER A 1 99 ? -12.818 3.552 -10.332 1.00 94.31 99 SER A O 1
ATOM 749 N N . GLY A 1 100 ? -10.941 2.344 -10.618 1.00 94.31 100 GLY A N 1
ATOM 750 C CA . GLY A 1 100 ? -11.093 1.507 -9.429 1.00 94.31 100 GLY A CA 1
ATOM 751 C C . GLY A 1 100 ? -10.730 2.204 -8.118 1.00 94.31 100 GLY A C 1
ATOM 752 O O . GLY A 1 10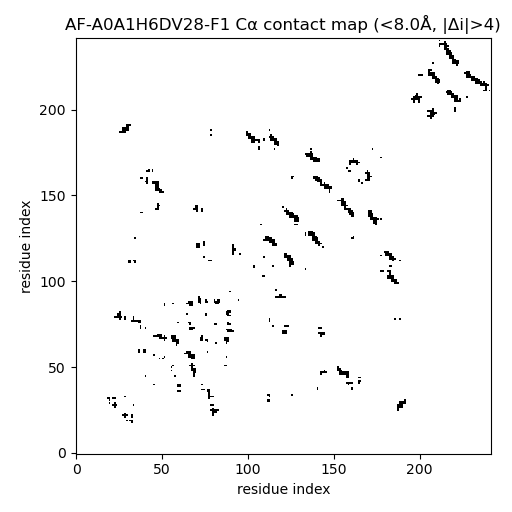0 ? -10.889 1.601 -7.066 1.00 94.31 100 GLY A O 1
ATOM 753 N N . LYS A 1 101 ? -10.288 3.467 -8.141 1.00 96.25 101 LYS A N 1
ATOM 754 C CA . LYS A 1 101 ? -10.021 4.265 -6.934 1.00 96.25 101 LYS A CA 1
ATOM 755 C C . LYS A 1 101 ? -11.034 5.398 -6.756 1.00 96.25 101 LYS A C 1
ATOM 757 O O . LYS A 1 101 ? -11.721 5.794 -7.701 1.00 96.25 101 LYS A O 1
ATOM 762 N N . VAL A 1 102 ? -11.062 5.966 -5.560 1.00 98.00 102 VAL A N 1
ATOM 763 C CA . VAL A 1 102 ? -11.615 7.294 -5.273 1.00 98.00 102 VAL A CA 1
ATOM 764 C C . VAL A 1 102 ? -10.509 8.201 -4.740 1.00 98.00 102 VAL A C 1
ATOM 766 O O . VAL A 1 102 ? -9.595 7.723 -4.071 1.00 98.00 102 VAL A O 1
ATOM 769 N N . ASN A 1 103 ? -10.600 9.499 -5.022 1.00 98.31 103 ASN A N 1
ATOM 770 C CA . ASN A 1 103 ? -9.760 10.503 -4.373 1.00 98.31 103 ASN A CA 1
ATOM 771 C C . ASN A 1 103 ? -10.446 10.926 -3.071 1.00 98.31 103 ASN A C 1
ATOM 773 O O . ASN A 1 103 ? -11.639 11.237 -3.080 1.00 98.31 103 ASN A O 1
ATOM 777 N N . LEU A 1 104 ? -9.705 10.934 -1.968 1.00 98.44 104 LEU A N 1
ATOM 778 C CA . LEU A 1 104 ? -10.191 11.432 -0.685 1.00 98.44 104 LEU A CA 1
ATOM 779 C C . LEU A 1 104 ? -10.085 12.961 -0.661 1.00 98.44 104 LEU A C 1
ATOM 781 O O . LEU A 1 104 ? -9.211 13.546 -1.302 1.00 98.44 104 LEU A O 1
ATOM 785 N N . SER A 1 105 ? -10.979 13.629 0.068 1.00 97.69 105 SER A N 1
ATOM 786 C CA . SER A 1 105 ? -11.016 15.098 0.090 1.00 97.69 105 SER A CA 1
ATOM 787 C C . SER A 1 105 ? -9.961 15.706 1.014 1.00 97.69 105 SER A C 1
ATOM 789 O O . SER A 1 105 ? -9.724 16.910 0.970 1.00 97.69 105 SER A O 1
ATOM 791 N N . SER A 1 106 ? -9.355 14.898 1.884 1.00 97.94 106 SER A N 1
ATOM 792 C CA . SER A 1 106 ? -8.324 15.333 2.820 1.00 97.94 106 SER A CA 1
ATOM 793 C C . SER A 1 106 ? -7.394 14.182 3.180 1.00 97.94 106 SER A C 1
ATOM 795 O O . SER A 1 106 ? -7.839 13.041 3.292 1.00 97.94 106 SER A O 1
ATOM 797 N N . LEU A 1 107 ? -6.120 14.496 3.443 1.00 98.50 107 LEU A N 1
ATOM 798 C CA . LEU A 1 107 ? -5.170 13.541 4.020 1.00 98.50 107 LEU A CA 1
ATOM 799 C C . LEU A 1 107 ? -5.696 12.972 5.337 1.00 98.50 107 LEU A C 1
ATOM 801 O O . LEU A 1 107 ? -5.512 11.793 5.578 1.00 98.50 107 LEU A O 1
ATOM 805 N N . HIS A 1 108 ? -6.428 13.756 6.138 1.00 97.81 108 HIS A N 1
ATOM 806 C CA . HIS A 1 108 ? -6.990 13.300 7.414 1.00 97.81 108 HIS A CA 1
ATOM 807 C C . HIS A 1 108 ? -8.006 12.151 7.290 1.00 97.81 108 HIS A C 1
ATOM 809 O O . HIS A 1 108 ? -8.367 11.567 8.302 1.00 97.81 108 HIS A O 1
ATOM 815 N N . GLN A 1 109 ? -8.471 11.828 6.080 1.00 98.12 109 GLN A N 1
ATOM 816 C CA . GLN A 1 109 ? -9.391 10.713 5.828 1.00 98.12 109 GLN A CA 1
ATOM 817 C C . GLN A 1 109 ? -8.680 9.394 5.508 1.00 98.12 109 GLN A C 1
ATOM 819 O O . GLN A 1 109 ? -9.364 8.391 5.281 1.00 98.12 109 GLN A O 1
ATOM 824 N N . LEU A 1 110 ? -7.344 9.402 5.430 1.00 98.56 110 LEU A N 1
ATOM 825 C CA . LEU A 1 110 ? -6.565 8.191 5.216 1.00 98.56 110 LEU A CA 1
ATOM 826 C C . LEU A 1 110 ? -6.851 7.190 6.334 1.00 98.56 110 LEU A C 1
ATOM 828 O O . LEU A 1 110 ? -6.772 7.510 7.519 1.00 98.56 110 LEU A O 1
ATOM 832 N N . LEU A 1 111 ? -7.164 5.975 5.912 1.00 97.81 111 LEU A N 1
ATOM 833 C CA . LEU A 1 111 ? -7.306 4.793 6.743 1.00 97.81 111 LEU A CA 1
ATOM 834 C C . LEU A 1 111 ? -6.291 3.738 6.278 1.00 97.81 111 LEU A C 1
ATOM 836 O O . LEU A 1 111 ? -5.890 3.763 5.111 1.00 97.81 111 LEU A O 1
ATOM 840 N N . PRO A 1 112 ? -5.875 2.799 7.147 1.00 98.19 112 PRO A N 1
ATOM 841 C CA . PRO A 1 112 ? -4.906 1.762 6.795 1.00 98.19 112 PRO A CA 1
ATOM 842 C C . PRO A 1 112 ? -5.247 1.039 5.487 1.00 98.19 112 PRO A C 1
ATOM 844 O O . PRO A 1 112 ? -6.385 0.621 5.286 1.00 98.19 112 PRO A O 1
ATOM 847 N N . GLY A 1 113 ? -4.286 0.916 4.577 1.00 98.00 113 GLY A N 1
ATOM 848 C CA . GLY A 1 113 ? -4.490 0.328 3.252 1.00 98.00 113 GLY A CA 1
ATOM 849 C C . GLY A 1 113 ? -4.952 1.318 2.179 1.00 98.00 113 GLY A C 1
ATOM 850 O O . GLY A 1 113 ? -5.028 0.946 1.013 1.00 98.00 113 GLY A O 1
ATOM 851 N N . ASP A 1 114 ? -5.216 2.582 2.512 1.00 98.88 114 ASP A N 1
ATOM 852 C CA . ASP A 1 114 ? -5.291 3.652 1.512 1.00 98.88 114 ASP A CA 1
ATOM 853 C C . ASP A 1 114 ? -3.889 3.963 0.951 1.00 98.88 114 ASP A C 1
ATOM 855 O O . ASP A 1 114 ? -2.886 3.448 1.437 1.00 98.88 114 ASP A O 1
ATOM 859 N N . ALA A 1 115 ? -3.784 4.814 -0.068 1.00 98.81 115 ALA A N 1
ATOM 860 C CA . ALA A 1 115 ? -2.497 5.225 -0.625 1.00 98.81 115 ALA A CA 1
ATOM 861 C C . ALA A 1 115 ? -2.412 6.742 -0.805 1.00 98.81 115 ALA A C 1
ATOM 863 O O . ALA A 1 115 ? -3.419 7.441 -0.926 1.00 98.81 115 ALA A O 1
ATOM 864 N N . ILE A 1 116 ? -1.189 7.254 -0.853 1.00 98.75 116 ILE A N 1
ATOM 865 C CA . ILE A 1 116 ? -0.883 8.633 -1.226 1.00 98.75 116 ILE A CA 1
ATOM 866 C C . ILE A 1 116 ? -0.226 8.626 -2.606 1.00 98.75 116 ILE A C 1
ATOM 868 O O . ILE A 1 116 ? 0.727 7.891 -2.838 1.00 98.75 116 ILE A O 1
ATOM 872 N N . LEU A 1 117 ? -0.751 9.414 -3.544 1.00 98.50 117 LEU A N 1
ATOM 873 C CA . LEU A 1 117 ? -0.331 9.423 -4.949 1.00 98.50 117 LEU A CA 1
ATOM 874 C C . LEU A 1 117 ? 0.132 10.816 -5.383 1.00 98.50 117 LEU A C 1
ATOM 876 O O . LEU A 1 117 ? -0.561 11.807 -5.161 1.00 98.50 117 LEU A O 1
ATOM 880 N N . ARG A 1 118 ? 1.263 10.888 -6.080 1.00 96.50 118 ARG A N 1
ATOM 881 C CA . ARG A 1 118 ? 1.677 12.056 -6.867 1.00 96.50 118 ARG A CA 1
ATOM 882 C C . ARG A 1 118 ? 2.261 11.598 -8.205 1.00 96.50 118 ARG A C 1
ATOM 884 O O . ARG A 1 118 ? 2.435 10.405 -8.439 1.00 96.50 118 ARG A O 1
ATOM 891 N N . ASN A 1 119 ? 2.588 12.542 -9.085 1.00 92.69 119 ASN A N 1
ATOM 892 C CA . ASN A 1 119 ? 3.275 12.206 -10.332 1.00 92.69 119 ASN A CA 1
ATOM 893 C C . ASN A 1 119 ? 4.601 11.478 -10.028 1.00 92.69 119 ASN A C 1
ATOM 895 O O . ASN A 1 119 ? 5.423 11.984 -9.260 1.00 92.69 119 ASN A O 1
ATOM 899 N N . GLY A 1 120 ? 4.766 10.285 -10.602 1.00 93.62 120 GLY A N 1
ATOM 900 C CA . GLY A 1 120 ? 5.978 9.478 -10.494 1.00 93.62 120 GLY A CA 1
ATOM 901 C C . GLY A 1 120 ? 6.194 8.772 -9.155 1.00 93.62 120 GLY A C 1
ATOM 902 O O . GLY A 1 120 ? 7.186 8.065 -9.029 1.00 93.62 120 GLY A O 1
ATOM 903 N N . HIS A 1 121 ? 5.308 8.922 -8.160 1.00 97.06 121 HIS A N 1
ATOM 904 C CA . HIS A 1 121 ? 5.503 8.272 -6.860 1.00 97.06 121 HIS A CA 1
ATOM 905 C C . HIS A 1 121 ? 4.207 7.990 -6.108 1.00 97.06 121 HIS A C 1
ATOM 907 O O . HIS A 1 121 ? 3.253 8.768 -6.175 1.00 97.06 121 HIS A O 1
ATOM 913 N N . MET A 1 122 ? 4.198 6.909 -5.333 1.00 98.12 122 MET A N 1
ATOM 914 C CA . MET A 1 122 ? 3.119 6.612 -4.401 1.00 98.12 122 MET A CA 1
ATOM 915 C C . MET A 1 122 ? 3.589 5.730 -3.254 1.00 98.12 122 MET A C 1
ATOM 917 O O . MET A 1 122 ? 4.552 4.984 -3.400 1.00 98.12 122 MET A O 1
ATOM 921 N N . GLU A 1 123 ? 2.872 5.784 -2.139 1.00 98.69 123 GLU A N 1
ATOM 922 C CA . GLU A 1 123 ? 3.105 4.908 -0.991 1.00 98.69 123 GLU A CA 1
ATOM 923 C C . GLU A 1 123 ? 1.773 4.422 -0.422 1.00 98.69 123 GLU A C 1
ATOM 925 O O . GLU A 1 123 ? 0.751 5.109 -0.531 1.00 98.69 123 GLU A O 1
ATOM 930 N N . LEU A 1 124 ? 1.782 3.236 0.186 1.00 98.88 124 LEU A N 1
ATOM 931 C CA . LEU A 1 124 ? 0.622 2.684 0.876 1.00 98.88 124 LEU A CA 1
ATOM 932 C C . LEU A 1 124 ? 0.619 3.198 2.318 1.00 98.88 124 LEU A C 1
ATOM 934 O O . LEU A 1 124 ? 1.591 3.041 3.057 1.00 98.88 124 LEU A O 1
ATOM 938 N N . PHE A 1 125 ? -0.479 3.805 2.739 1.00 98.88 125 PHE A N 1
ATOM 939 C CA . PHE A 1 125 ? -0.651 4.299 4.094 1.00 98.88 125 PHE A CA 1
ATOM 940 C C . PHE A 1 125 ? -0.877 3.128 5.058 1.00 98.88 125 PHE A C 1
ATOM 942 O O . PHE A 1 125 ? -1.851 2.386 4.925 1.00 98.88 125 PHE A O 1
ATOM 949 N N . ALA A 1 126 ? 0.007 2.971 6.049 1.00 98.00 126 ALA A N 1
ATOM 950 C CA . ALA A 1 126 ? -0.151 1.950 7.081 1.00 98.00 126 ALA A CA 1
ATOM 951 C C . ALA A 1 126 ? -0.973 2.488 8.257 1.00 98.00 126 ALA A C 1
ATOM 953 O O . ALA A 1 126 ? -1.971 1.887 8.633 1.00 98.00 126 ALA A O 1
ATOM 954 N N . ARG A 1 127 ? -0.550 3.616 8.843 1.00 97.88 127 ARG A N 1
ATOM 955 C CA . ARG A 1 127 ? -1.230 4.291 9.964 1.00 97.88 127 ARG A CA 1
ATOM 956 C C . ARG A 1 127 ? -0.597 5.648 10.258 1.00 97.88 127 ARG A C 1
ATOM 958 O O . ARG A 1 127 ? 0.556 5.893 9.896 1.00 97.88 127 ARG A O 1
ATOM 965 N N . TRP A 1 128 ? -1.297 6.493 11.007 1.00 98.06 128 TRP A N 1
ATOM 966 C CA . TRP A 1 128 ? -0.709 7.712 11.555 1.00 98.06 128 TRP A CA 1
ATOM 967 C C . TRP A 1 128 ? 0.379 7.391 12.588 1.00 98.06 128 TRP A C 1
ATOM 969 O O . TRP A 1 128 ? 0.315 6.392 13.314 1.00 98.06 128 TRP A O 1
ATOM 979 N N . LYS A 1 129 ? 1.404 8.250 12.665 1.00 96.00 129 LYS A N 1
ATOM 980 C CA . LYS A 1 129 ? 2.393 8.208 13.756 1.00 96.00 129 LYS A CA 1
ATOM 981 C C . LYS A 1 129 ? 1.725 8.516 15.097 1.00 96.00 129 LYS A C 1
ATOM 983 O O . LYS A 1 129 ? 2.059 7.886 16.098 1.00 96.00 129 LYS A O 1
ATOM 988 N N . ASN A 1 130 ? 0.761 9.433 15.073 1.00 93.75 130 ASN A N 1
ATOM 989 C CA . ASN A 1 130 ? -0.123 9.778 16.173 1.00 93.75 130 ASN A CA 1
ATOM 990 C C . ASN A 1 130 ? -1.541 10.002 15.622 1.00 93.75 130 ASN A C 1
ATOM 992 O O . ASN A 1 130 ? -1.757 10.911 14.826 1.00 93.75 130 ASN A O 1
ATOM 996 N N . GLU A 1 131 ? -2.497 9.175 16.042 1.00 89.88 131 GLU A N 1
ATOM 997 C CA . GLU A 1 131 ? -3.889 9.236 15.570 1.00 89.88 131 GLU A CA 1
ATOM 998 C C . GLU A 1 131 ? -4.601 10.524 16.009 1.00 89.88 131 GLU A C 1
ATOM 1000 O O . GLU A 1 131 ? -5.479 11.031 15.326 1.00 89.88 131 GLU A O 1
ATOM 1005 N N . GLN A 1 132 ? -4.211 11.097 17.146 1.00 93.00 132 GLN A N 1
ATOM 1006 C CA . GLN A 1 132 ? -4.794 12.342 17.644 1.00 93.00 132 GLN A CA 1
ATOM 1007 C C . GLN A 1 132 ? -4.117 13.585 17.045 1.00 93.00 132 GLN A C 1
ATOM 1009 O O . GLN A 1 132 ? -4.614 14.698 17.213 1.00 93.00 132 GLN A O 1
ATOM 1014 N N . ASP A 1 133 ? -2.986 13.411 16.357 1.00 95.62 133 ASP A N 1
ATOM 1015 C CA . ASP A 1 133 ? -2.189 14.491 15.784 1.00 95.62 133 ASP A CA 1
ATOM 1016 C C . ASP A 1 133 ? -1.504 14.045 14.486 1.00 95.62 133 ASP A C 1
ATOM 1018 O O . ASP A 1 133 ? -0.338 13.637 14.448 1.00 95.62 133 ASP A O 1
ATOM 1022 N N . HIS A 1 134 ? -2.236 14.176 13.380 1.00 97.69 134 HIS A N 1
ATOM 1023 C CA . HIS A 1 134 ? -1.753 13.769 12.059 1.00 97.69 134 HIS A CA 1
ATOM 1024 C C . HIS A 1 134 ? -0.565 14.617 11.573 1.00 97.69 134 HIS A C 1
ATOM 1026 O O . HIS A 1 134 ? 0.131 14.218 10.637 1.00 97.69 134 HIS A O 1
ATOM 1032 N N . THR A 1 135 ? -0.283 15.767 12.203 1.00 97.81 135 THR A N 1
ATOM 1033 C CA . THR A 1 135 ? 0.854 16.622 11.821 1.00 97.81 135 THR A CA 1
ATOM 1034 C C . THR A 1 135 ? 2.207 15.968 12.111 1.00 97.81 135 THR A C 1
ATOM 1036 O O . THR A 1 135 ? 3.231 16.380 11.563 1.00 97.81 135 THR A O 1
ATOM 1039 N N . GLN A 1 136 ? 2.215 14.881 12.886 1.00 97.50 136 GLN A N 1
ATOM 1040 C CA . GLN A 1 136 ? 3.398 14.047 13.093 1.00 97.50 136 GLN A CA 1
ATOM 1041 C C . GLN A 1 136 ? 3.733 13.172 11.876 1.00 97.50 136 GLN A C 1
ATOM 1043 O O . GLN A 1 136 ? 4.831 12.620 11.805 1.00 97.50 136 GLN A O 1
ATOM 1048 N N . GLY A 1 137 ? 2.834 13.084 10.890 1.00 98.56 137 GLY A N 1
ATOM 1049 C CA . GLY A 1 137 ? 2.990 12.279 9.683 1.00 98.56 137 GLY A CA 1
ATOM 1050 C C . GLY A 1 137 ? 2.532 10.833 9.865 1.00 98.56 137 GLY A C 1
ATOM 1051 O O . GLY A 1 137 ? 1.829 10.490 10.819 1.00 98.56 137 GLY A O 1
ATOM 1052 N N . ALA A 1 138 ? 2.942 9.969 8.944 1.00 98.69 138 ALA A N 1
ATOM 1053 C CA . ALA A 1 138 ? 2.461 8.597 8.854 1.00 98.69 138 ALA A CA 1
ATOM 1054 C C . ALA A 1 138 ? 3.604 7.586 8.787 1.00 98.69 138 ALA A C 1
ATOM 1056 O O . ALA A 1 138 ? 4.725 7.907 8.390 1.00 98.69 138 ALA A O 1
ATOM 1057 N N . TRP A 1 139 ? 3.293 6.353 9.170 1.00 98.75 139 TRP A N 1
ATOM 1058 C CA . TRP A 1 139 ? 4.054 5.182 8.762 1.00 98.75 139 TRP A CA 1
ATOM 1059 C C . TRP A 1 139 ? 3.451 4.633 7.468 1.00 98.75 139 TRP A C 1
ATOM 1061 O O . TRP A 1 139 ? 2.224 4.605 7.313 1.00 98.75 139 TRP A O 1
ATOM 1071 N N . THR A 1 140 ? 4.303 4.191 6.550 1.00 98.81 140 THR A N 1
ATOM 1072 C CA . THR A 1 140 ? 3.905 3.747 5.209 1.00 98.81 140 THR A CA 1
ATOM 1073 C C . THR A 1 140 ? 4.526 2.398 4.869 1.00 98.81 140 THR A C 1
ATOM 1075 O O . THR A 1 140 ? 5.496 1.966 5.495 1.00 98.81 140 THR A O 1
ATOM 1078 N N . TYR A 1 141 ? 3.955 1.723 3.872 1.00 98.88 141 TYR A N 1
ATOM 1079 C CA . TYR A 1 141 ? 4.701 0.754 3.084 1.00 98.88 141 TYR A CA 1
ATOM 1080 C C . TYR A 1 141 ? 5.215 1.436 1.823 1.00 98.88 141 TYR A C 1
ATOM 1082 O O . TYR A 1 141 ? 4.448 2.094 1.110 1.00 98.88 141 TYR A O 1
ATOM 1090 N N . SER A 1 142 ? 6.510 1.288 1.563 1.00 98.38 142 SER A N 1
ATOM 1091 C CA . SER A 1 142 ? 7.193 2.054 0.528 1.00 98.38 142 SER A CA 1
ATOM 1092 C C . SER A 1 142 ? 8.302 1.255 -0.156 1.00 98.38 142 SER A C 1
ATOM 1094 O O . SER A 1 142 ? 8.935 0.377 0.435 1.00 98.38 142 SER A O 1
ATOM 1096 N N . LEU A 1 143 ? 8.493 1.541 -1.442 1.00 98.06 143 LEU A N 1
ATOM 1097 C CA . LEU A 1 143 ? 9.500 0.947 -2.319 1.00 98.06 143 LEU A CA 1
ATOM 1098 C C . LEU A 1 143 ? 9.850 2.032 -3.341 1.00 98.06 143 LEU A C 1
ATOM 1100 O O . LEU A 1 143 ? 9.183 2.188 -4.360 1.00 98.06 143 LEU A O 1
ATOM 1104 N N . ASN A 1 144 ? 10.819 2.870 -2.989 1.00 95.12 144 ASN A N 1
ATOM 1105 C CA . ASN A 1 144 ? 10.990 4.222 -3.530 1.00 95.12 144 ASN A CA 1
ATOM 1106 C C . ASN A 1 144 ? 12.099 4.299 -4.578 1.00 95.12 144 ASN A C 1
ATOM 1108 O O . ASN A 1 144 ? 12.124 5.235 -5.377 1.00 95.12 144 ASN A O 1
ATOM 1112 N N . GLY A 1 145 ? 12.983 3.306 -4.587 1.00 93.75 145 GLY A N 1
ATOM 1113 C CA . GLY A 1 145 ? 14.156 3.284 -5.440 1.00 93.75 145 GLY A CA 1
ATOM 1114 C C . GLY A 1 145 ? 15.343 3.970 -4.781 1.00 93.75 145 GLY A C 1
ATOM 1115 O O . GLY A 1 145 ? 15.238 4.629 -3.746 1.00 93.75 145 GLY A O 1
ATOM 1116 N N . GLY A 1 146 ? 16.502 3.776 -5.389 1.00 92.94 146 GLY A N 1
ATOM 1117 C CA . GLY A 1 146 ? 17.801 4.163 -4.862 1.00 92.94 146 GLY A CA 1
ATOM 1118 C C . GLY A 1 146 ? 18.868 4.114 -5.950 1.00 92.94 146 GLY A C 1
ATOM 1119 O O . GLY A 1 146 ? 18.583 4.249 -7.140 1.00 92.94 146 GLY A O 1
ATOM 1120 N N . SER A 1 147 ? 20.121 3.916 -5.553 1.00 92.75 147 SER A N 1
ATOM 1121 C CA . SER A 1 147 ? 21.226 3.743 -6.498 1.00 92.75 147 SER A CA 1
ATOM 1122 C C . SER A 1 147 ? 21.194 2.368 -7.157 1.00 92.75 147 SER A C 1
ATOM 1124 O O . SER A 1 147 ? 21.054 1.361 -6.475 1.00 92.75 147 SER A O 1
ATOM 1126 N N . ASP A 1 148 ? 21.404 2.308 -8.471 1.00 92.44 148 ASP A N 1
ATOM 1127 C CA . ASP A 1 148 ? 21.742 1.065 -9.175 1.00 92.44 148 ASP A CA 1
ATOM 1128 C C . ASP A 1 148 ? 23.267 0.887 -9.176 1.00 92.44 148 ASP A C 1
ATOM 1130 O O . ASP A 1 148 ? 23.954 1.177 -10.158 1.00 92.44 148 ASP A O 1
ATOM 1134 N N . SER A 1 149 ? 23.820 0.483 -8.030 1.00 91.12 149 SER A N 1
ATOM 1135 C CA . SER A 1 149 ? 25.276 0.402 -7.835 1.00 91.12 149 SER A CA 1
ATOM 1136 C C . SER A 1 149 ? 25.958 -0.642 -8.726 1.00 91.12 149 SER A C 1
ATOM 1138 O O . SER A 1 149 ? 27.161 -0.543 -8.969 1.00 91.12 149 SER A O 1
ATOM 1140 N N . ASN A 1 150 ? 25.202 -1.622 -9.231 1.00 89.69 150 ASN A N 1
ATOM 1141 C CA . ASN A 1 150 ? 25.720 -2.727 -10.040 1.00 89.69 150 ASN A CA 1
ATOM 1142 C C . ASN A 1 150 ? 25.376 -2.592 -11.533 1.00 89.69 150 ASN A C 1
ATOM 1144 O O . ASN A 1 150 ? 25.818 -3.421 -12.330 1.00 89.69 150 ASN A O 1
ATOM 1148 N N . ASN A 1 151 ? 24.626 -1.551 -11.914 1.00 89.62 151 ASN A N 1
ATOM 1149 C CA . ASN A 1 151 ? 24.128 -1.310 -13.267 1.00 89.62 151 ASN A CA 1
ATOM 1150 C C . ASN A 1 151 ? 23.361 -2.526 -13.838 1.00 89.62 151 ASN A C 1
ATOM 1152 O O . ASN A 1 151 ? 23.526 -2.891 -15.007 1.00 89.62 151 ASN A O 1
ATOM 1156 N N . ASP A 1 152 ? 22.563 -3.182 -12.989 1.00 89.25 152 ASP A N 1
ATOM 1157 C CA . ASP A 1 152 ? 21.754 -4.369 -13.309 1.00 89.25 152 ASP A CA 1
ATOM 1158 C C . ASP A 1 152 ? 20.239 -4.078 -13.306 1.00 89.25 152 ASP A C 1
ATOM 1160 O O . ASP A 1 152 ? 19.419 -4.979 -13.515 1.00 8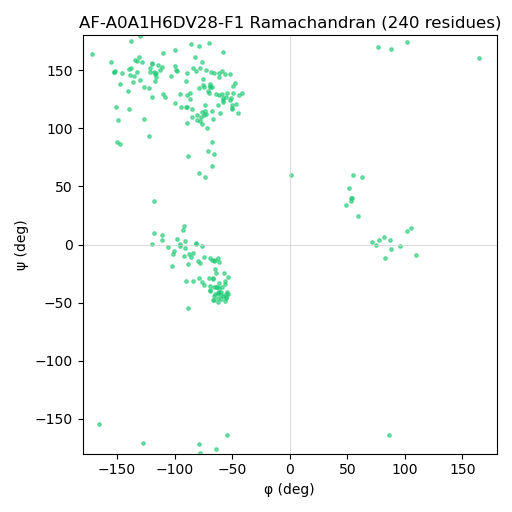9.25 152 ASP A O 1
ATOM 1164 N N . GLY A 1 153 ? 19.863 -2.810 -13.111 1.00 92.38 153 GLY A N 1
ATOM 1165 C CA . GLY A 1 153 ? 18.489 -2.327 -13.026 1.00 92.38 153 GLY A CA 1
ATOM 1166 C C . GLY A 1 153 ? 17.853 -2.481 -11.643 1.00 92.38 153 GLY A C 1
ATOM 1167 O O . GLY A 1 153 ? 16.790 -1.897 -11.409 1.00 92.38 153 GLY A O 1
ATOM 1168 N N . TRP A 1 154 ? 18.470 -3.232 -10.726 1.00 96.25 154 TRP A N 1
ATOM 1169 C CA . TRP A 1 154 ? 18.023 -3.328 -9.343 1.00 96.25 154 TRP A CA 1
ATOM 1170 C C . TRP A 1 154 ? 18.680 -2.240 -8.510 1.00 96.25 154 TRP A C 1
ATOM 1172 O O . TRP A 1 154 ? 19.898 -2.081 -8.487 1.00 96.25 154 TRP A O 1
ATOM 1182 N N . GLN A 1 155 ? 17.859 -1.507 -7.776 1.00 96.81 155 GLN A N 1
ATOM 1183 C CA . GLN A 1 155 ? 18.320 -0.386 -6.974 1.00 96.81 155 GLN A CA 1
ATOM 1184 C C . GLN A 1 155 ? 18.499 -0.819 -5.520 1.00 96.81 155 GLN A C 1
ATOM 1186 O O . GLN A 1 155 ? 17.808 -1.719 -5.045 1.00 96.81 155 GLN A O 1
ATOM 1191 N N . ASP A 1 156 ? 19.443 -0.206 -4.811 1.00 95.50 156 ASP A N 1
ATOM 1192 C CA . ASP A 1 156 ? 19.743 -0.450 -3.394 1.00 95.50 156 ASP A CA 1
ATOM 1193 C C . ASP A 1 156 ? 18.665 0.157 -2.484 1.00 95.50 156 ASP A C 1
ATOM 1195 O O . ASP A 1 156 ? 18.932 1.014 -1.646 1.00 95.50 156 ASP A O 1
ATOM 1199 N N . ASP A 1 157 ? 17.426 -0.272 -2.700 1.00 97.56 157 ASP A N 1
ATOM 1200 C CA . ASP A 1 157 ? 16.256 0.034 -1.895 1.00 97.56 157 ASP A CA 1
ATOM 1201 C C . ASP A 1 157 ? 15.403 -1.229 -1.777 1.00 97.56 157 ASP A C 1
ATOM 1203 O O . ASP A 1 157 ? 15.135 -1.914 -2.770 1.00 97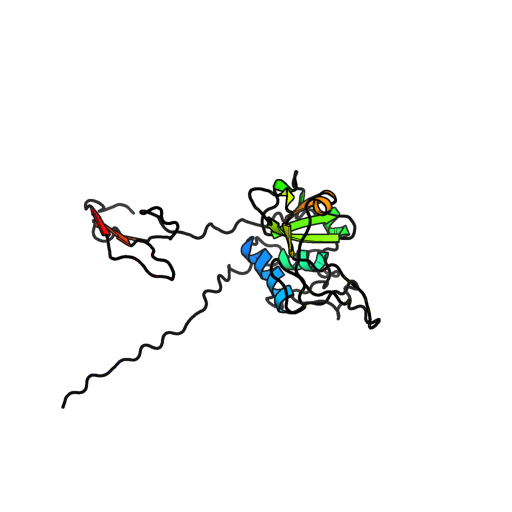.56 157 ASP A O 1
ATOM 1207 N N . TRP A 1 158 ? 14.983 -1.540 -0.558 1.00 98.44 158 TRP A N 1
ATOM 1208 C CA . TRP A 1 158 ? 14.175 -2.714 -0.241 1.00 98.44 158 TRP A CA 1
ATOM 1209 C C . TRP A 1 158 ? 12.806 -2.278 0.251 1.00 98.44 158 TRP A C 1
ATOM 1211 O O . TRP A 1 158 ? 12.645 -1.178 0.779 1.00 98.44 158 TRP A O 1
ATOM 1221 N N . ALA A 1 159 ? 11.811 -3.147 0.087 1.00 98.62 159 ALA A N 1
ATOM 1222 C CA . ALA A 1 159 ? 10.470 -2.894 0.579 1.00 98.62 159 ALA A CA 1
ATOM 1223 C C . ALA A 1 159 ? 10.520 -2.575 2.078 1.00 98.62 159 ALA A C 1
ATOM 1225 O O . ALA A 1 159 ? 11.155 -3.267 2.883 1.00 98.62 159 ALA A O 1
ATOM 1226 N N . LYS A 1 160 ? 9.857 -1.484 2.442 1.00 98.75 160 LYS A N 1
ATOM 1227 C CA . LYS A 1 160 ? 9.795 -0.952 3.798 1.00 98.75 160 LYS A CA 1
ATOM 1228 C C . LYS A 1 160 ? 8.361 -1.000 4.289 1.00 98.75 160 LYS A C 1
ATOM 1230 O O . LYS A 1 160 ? 7.432 -0.839 3.502 1.00 98.75 160 LYS A O 1
ATOM 1235 N N . GLY A 1 161 ? 8.199 -1.199 5.591 1.00 98.38 161 GLY A N 1
ATOM 1236 C CA . GLY A 1 161 ? 6.912 -1.142 6.274 1.00 98.38 161 GLY A CA 1
ATOM 1237 C C . GLY A 1 161 ? 6.952 -0.196 7.476 1.00 98.38 161 GLY A C 1
ATOM 1238 O O . GLY A 1 161 ? 7.951 0.495 7.692 1.00 98.38 161 GLY A O 1
ATOM 1239 N N . PRO A 1 162 ? 5.898 -0.190 8.310 1.00 95.94 162 PRO A N 1
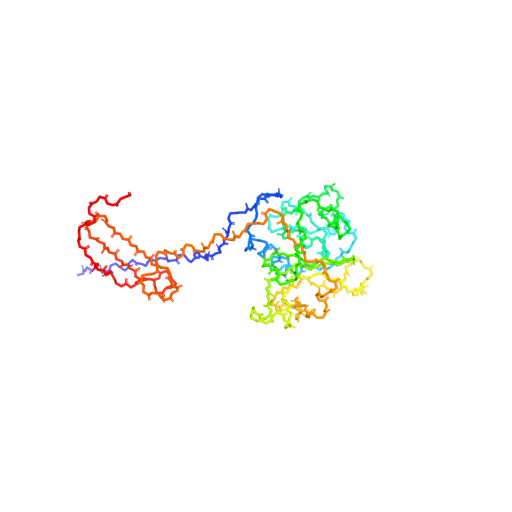ATOM 1240 C CA . PRO A 1 162 ? 5.814 0.661 9.499 1.00 95.94 162 PRO A CA 1
ATOM 1241 C C . PRO A 1 162 ? 6.789 0.259 10.621 1.00 95.94 162 PRO A C 1
ATOM 1243 O O . PRO A 1 162 ? 6.974 1.003 11.587 1.00 95.94 162 PRO A O 1
ATOM 12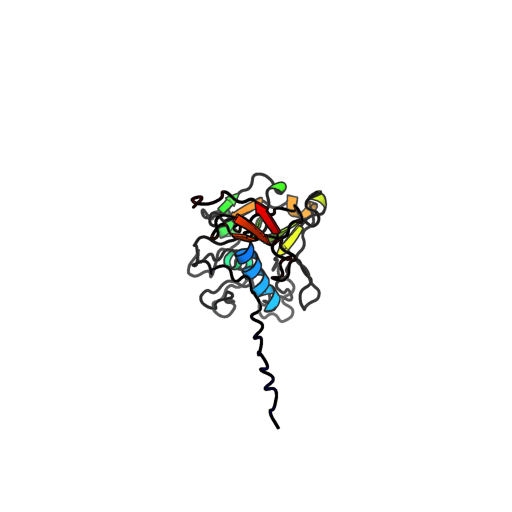46 N N . VAL A 1 163 ? 7.410 -0.916 10.504 1.00 94.62 163 VAL A N 1
ATOM 1247 C CA . VAL A 1 163 ? 8.490 -1.417 11.361 1.00 94.62 163 VAL A CA 1
ATOM 1248 C C . VAL A 1 163 ? 9.770 -1.486 10.529 1.00 94.62 163 VAL A C 1
ATOM 1250 O O . VAL A 1 163 ? 9.716 -1.662 9.313 1.00 94.62 163 VAL A O 1
ATOM 1253 N N . VAL A 1 164 ? 10.915 -1.311 11.190 1.00 95.06 164 VAL A N 1
ATOM 1254 C CA . VAL A 1 164 ? 12.235 -1.414 10.559 1.00 95.06 164 VAL A CA 1
ATOM 1255 C C . VAL A 1 164 ? 12.401 -2.801 9.924 1.00 95.06 164 VAL A C 1
ATOM 1257 O O . VAL A 1 164 ? 12.195 -3.810 10.599 1.00 95.06 164 VAL A O 1
ATOM 1260 N N . ASN A 1 165 ? 12.749 -2.843 8.638 1.00 96.00 165 ASN A N 1
ATOM 1261 C CA . ASN A 1 165 ? 13.005 -4.071 7.890 1.00 96.00 165 ASN A CA 1
ATOM 1262 C C . ASN A 1 165 ? 14.401 -4.647 8.210 1.00 96.00 165 ASN A C 1
ATOM 1264 O O . ASN A 1 165 ? 15.172 -4.085 8.992 1.00 96.00 165 ASN A O 1
ATOM 1268 N N . SER A 1 166 ? 14.757 -5.769 7.581 1.00 96.75 166 SER A N 1
ATOM 1269 C CA . SER A 1 166 ? 16.049 -6.437 7.809 1.00 96.75 166 SER A CA 1
ATOM 1270 C C . SER A 1 166 ? 17.278 -5.620 7.359 1.00 96.75 166 SER A C 1
ATOM 1272 O O . SER A 1 166 ? 18.400 -5.939 7.752 1.00 96.75 166 SER A O 1
ATOM 1274 N N . HIS A 1 167 ? 17.068 -4.550 6.585 1.00 96.75 167 HIS A N 1
ATOM 1275 C CA . HIS A 1 167 ? 18.096 -3.636 6.086 1.00 96.75 167 HIS A CA 1
ATOM 1276 C C . HIS A 1 167 ? 18.268 -2.385 6.964 1.00 96.75 167 HIS A C 1
ATOM 1278 O O . HIS A 1 167 ? 19.157 -1.576 6.711 1.00 96.75 167 HIS A O 1
ATOM 1284 N N . GLY A 1 168 ? 17.481 -2.246 8.038 1.00 97.56 168 GLY A N 1
ATOM 1285 C CA . GLY A 1 168 ? 17.543 -1.088 8.933 1.00 97.56 168 GLY A CA 1
ATOM 1286 C C . GLY A 1 168 ? 16.670 0.089 8.492 1.00 97.56 168 GLY A C 1
ATOM 1287 O O . GLY A 1 168 ? 16.656 1.116 9.172 1.00 97.56 168 GLY A O 1
ATOM 1288 N N . ASP A 1 169 ? 15.897 -0.074 7.418 1.00 97.81 169 ASP A N 1
ATOM 1289 C CA . ASP A 1 169 ? 15.048 0.967 6.849 1.00 97.81 169 ASP A CA 1
ATOM 1290 C C . ASP A 1 169 ? 13.587 0.816 7.276 1.00 97.81 169 ASP A C 1
ATOM 1292 O O . ASP A 1 169 ? 13.099 -0.277 7.561 1.00 97.81 169 ASP A O 1
ATOM 1296 N N . ARG A 1 170 ? 12.849 1.925 7.292 1.00 97.94 170 ARG A N 1
ATOM 1297 C CA . ARG A 1 170 ? 11.427 1.970 7.657 1.00 97.94 170 ARG A CA 1
ATOM 1298 C C . ARG A 1 170 ? 10.681 2.902 6.714 1.00 97.94 170 ARG A C 1
ATOM 1300 O O . ARG A 1 170 ? 11.237 3.899 6.269 1.00 97.94 170 ARG A O 1
ATOM 1307 N N . GLY A 1 171 ? 9.429 2.571 6.422 1.00 98.12 171 GLY A N 1
ATOM 1308 C CA . GLY A 1 171 ? 8.557 3.380 5.586 1.00 98.12 171 GLY A CA 1
ATOM 1309 C C . GLY A 1 171 ? 7.906 4.448 6.443 1.00 98.12 171 GLY A C 1
ATOM 1310 O O . GLY A 1 171 ? 7.189 4.144 7.404 1.00 98.12 171 GLY A O 1
ATOM 1311 N N . ASP A 1 172 ? 8.197 5.706 6.146 1.00 97.69 172 ASP A N 1
ATOM 1312 C CA . ASP A 1 172 ? 7.633 6.823 6.874 1.00 97.69 172 ASP A CA 1
ATOM 1313 C C . ASP A 1 172 ? 7.529 8.074 6.020 1.00 97.69 172 ASP A C 1
ATOM 1315 O O . ASP A 1 172 ? 8.349 8.332 5.145 1.00 97.69 172 ASP A O 1
ATOM 1319 N N . GLU A 1 173 ? 6.518 8.874 6.331 1.00 98.31 173 GLU A N 1
ATOM 1320 C CA . GLU A 1 173 ? 6.288 10.151 5.686 1.00 98.31 173 GLU A CA 1
ATOM 1321 C C . GLU A 1 173 ? 6.093 11.241 6.734 1.00 98.31 173 GLU A C 1
ATOM 1323 O O . GLU A 1 173 ? 5.483 11.041 7.795 1.00 98.31 173 GLU A O 1
ATOM 1328 N N . SER A 1 174 ? 6.644 12.419 6.451 1.00 98.56 174 SER A N 1
ATOM 1329 C CA . SER A 1 174 ? 6.394 13.619 7.253 1.00 98.56 174 SER A CA 1
ATOM 1330 C C . SER A 1 174 ? 5.106 14.292 6.792 1.00 98.56 174 SER A C 1
ATOM 1332 O O . SER A 1 174 ? 4.767 14.240 5.610 1.00 98.56 174 SER A O 1
ATOM 1334 N N . TRP A 1 175 ? 4.417 15.004 7.688 1.00 98.25 175 TRP A N 1
ATOM 1335 C CA . TRP A 1 175 ? 3.231 15.777 7.304 1.00 98.25 175 TRP A CA 1
ATOM 1336 C C . TRP A 1 175 ? 3.513 16.736 6.141 1.00 98.25 175 TRP A C 1
ATOM 1338 O O . TRP A 1 175 ? 2.744 16.797 5.186 1.00 98.25 175 TRP A O 1
ATOM 1348 N N . ALA A 1 176 ? 4.658 17.427 6.176 1.00 98.50 176 ALA A N 1
ATOM 1349 C CA . ALA A 1 176 ? 5.073 18.343 5.116 1.00 98.50 176 ALA A CA 1
ATOM 1350 C C . ALA A 1 176 ? 5.220 17.651 3.749 1.00 98.50 176 ALA A C 1
ATOM 1352 O O . ALA A 1 176 ? 4.804 18.214 2.738 1.00 98.50 176 ALA A O 1
ATOM 1353 N N . SER A 1 177 ? 5.773 16.434 3.716 1.00 98.06 177 SER A N 1
ATOM 1354 C CA . SER A 1 177 ? 5.874 15.631 2.492 1.00 98.06 177 SER A CA 1
ATOM 1355 C C . SER A 1 177 ? 4.493 15.204 1.993 1.00 98.06 177 SER A C 1
ATOM 1357 O O . SER A 1 177 ? 4.166 15.436 0.825 1.00 98.06 177 SER A O 1
ATOM 1359 N N . MET A 1 178 ? 3.646 14.684 2.892 1.00 98.38 178 MET A N 1
ATOM 1360 C CA . MET A 1 178 ? 2.295 14.205 2.576 1.00 98.38 178 MET A CA 1
ATOM 1361 C C . MET A 1 178 ? 1.418 15.276 1.916 1.00 98.38 178 MET A C 1
ATOM 1363 O O . MET A 1 178 ? 0.607 14.940 1.057 1.00 98.38 178 MET A O 1
ATOM 1367 N N . GLN A 1 179 ? 1.612 16.562 2.235 1.00 98.25 179 GLN A N 1
ATOM 1368 C CA . GLN A 1 179 ? 0.867 17.667 1.608 1.00 98.25 179 GLN A CA 1
ATOM 1369 C C . GLN A 1 179 ? 1.063 17.787 0.086 1.00 98.25 179 GLN A C 1
ATOM 1371 O O . GLN A 1 179 ? 0.269 18.451 -0.575 1.00 98.25 179 GLN A O 1
ATOM 1376 N N . ASN A 1 180 ? 2.078 17.131 -0.487 1.00 97.88 180 ASN A N 1
ATOM 1377 C CA . ASN A 1 180 ? 2.313 17.096 -1.934 1.00 97.88 180 ASN A CA 1
ATOM 1378 C C . ASN A 1 180 ? 1.627 15.913 -2.638 1.00 97.88 180 ASN A C 1
ATOM 1380 O O . ASN A 1 180 ? 1.820 15.719 -3.840 1.00 97.88 180 ASN A O 1
ATOM 1384 N N . TYR A 1 181 ? 0.860 15.105 -1.907 1.00 98.31 181 TYR A N 1
ATOM 1385 C CA . TYR A 1 181 ? 0.172 13.938 -2.439 1.00 98.31 181 TYR A CA 1
ATOM 1386 C C . TYR A 1 181 ? -1.343 14.127 -2.472 1.00 98.31 181 TYR A C 1
ATOM 1388 O O . TYR A 1 181 ? -1.944 14.818 -1.654 1.00 98.31 181 TYR A O 1
ATOM 1396 N N . THR A 1 182 ? -1.973 13.421 -3.405 1.00 98.50 182 THR A N 1
ATOM 1397 C CA . THR A 1 182 ? -3.412 13.172 -3.422 1.00 98.50 182 THR A CA 1
ATOM 1398 C C . THR A 1 182 ? -3.699 11.875 -2.658 1.00 98.50 182 THR A C 1
ATOM 1400 O O . THR A 1 182 ? -3.219 10.821 -3.083 1.00 98.50 182 THR A O 1
ATOM 1403 N N . PRO A 1 183 ? -4.471 11.901 -1.558 1.00 98.75 183 PRO A N 1
ATOM 1404 C CA . PRO A 1 183 ? -4.905 10.681 -0.888 1.00 98.75 183 PRO A CA 1
ATOM 1405 C C . PRO A 1 183 ? -5.942 9.942 -1.741 1.00 98.75 183 PRO A C 1
ATOM 1407 O O . PRO A 1 183 ? -6.900 10.538 -2.240 1.00 98.75 183 PRO A O 1
ATOM 1410 N N . ILE A 1 184 ? -5.757 8.637 -1.911 1.00 98.69 184 ILE A N 1
ATOM 1411 C CA . ILE A 1 184 ? -6.605 7.773 -2.732 1.00 98.69 184 ILE A CA 1
ATOM 1412 C C . ILE A 1 184 ? -6.975 6.493 -1.979 1.00 98.69 184 ILE A C 1
ATOM 1414 O O . ILE A 1 184 ? -6.192 5.962 -1.197 1.00 98.69 184 ILE A O 1
ATOM 1418 N N . ARG A 1 185 ? -8.167 5.965 -2.255 1.00 98.62 185 ARG A N 1
ATOM 1419 C CA . ARG A 1 185 ? -8.654 4.696 -1.699 1.00 98.62 185 ARG A CA 1
ATOM 1420 C C . ARG A 1 185 ? -9.109 3.771 -2.815 1.00 98.62 185 ARG A C 1
ATOM 1422 O O . ARG A 1 185 ? -9.824 4.203 -3.722 1.00 98.62 185 ARG A O 1
ATOM 1429 N N . TYR A 1 186 ? -8.730 2.500 -2.742 1.00 98.06 186 TYR A N 1
ATOM 1430 C CA . TYR A 1 186 ? -9.255 1.480 -3.643 1.00 98.06 186 TYR A CA 1
ATOM 1431 C C . TYR A 1 186 ? -10.725 1.188 -3.323 1.00 98.06 186 TYR A C 1
ATOM 1433 O O . TYR A 1 186 ? -11.089 0.976 -2.170 1.00 98.06 186 TYR A O 1
ATOM 1441 N N . LYS A 1 187 ? -11.590 1.189 -4.343 1.00 97.06 187 LYS A N 1
ATOM 1442 C CA . LYS A 1 187 ? -13.050 1.070 -4.177 1.00 97.06 187 LYS A CA 1
ATOM 1443 C C . LYS A 1 187 ? -13.496 -0.260 -3.582 1.00 97.06 187 LYS A C 1
ATOM 1445 O O . LYS A 1 187 ? -14.577 -0.311 -3.005 1.00 97.06 187 LYS A O 1
ATOM 1450 N N . ASN A 1 188 ? -12.690 -1.306 -3.743 1.00 95.75 188 ASN A N 1
ATOM 1451 C CA . ASN A 1 188 ? -13.027 -2.637 -3.255 1.00 95.75 188 ASN A CA 1
ATOM 1452 C C . ASN A 1 188 ? -12.432 -2.934 -1.872 1.00 95.75 188 ASN A C 1
ATOM 1454 O O . ASN A 1 188 ? -12.680 -4.019 -1.347 1.00 95.75 188 ASN A O 1
ATOM 1458 N N . ILE A 1 189 ? -11.702 -1.984 -1.268 1.00 95.75 189 ILE A N 1
ATOM 1459 C CA . ILE A 1 189 ? -11.344 -2.092 0.147 1.00 95.75 189 ILE A CA 1
ATOM 1460 C C . ILE A 1 189 ? -12.622 -2.056 0.967 1.00 95.75 189 ILE A C 1
ATOM 1462 O O . ILE A 1 189 ? -13.451 -1.154 0.826 1.00 95.75 189 ILE A O 1
ATOM 1466 N N . VAL A 1 190 ? -12.742 -3.029 1.853 1.00 92.88 190 VAL A N 1
ATOM 1467 C CA . VAL A 1 190 ? -13.733 -3.032 2.915 1.00 92.88 190 VAL A CA 1
ATOM 1468 C C . VAL A 1 190 ? -13.022 -3.006 4.249 1.00 92.88 190 VAL A C 1
ATOM 1470 O O . VAL A 1 190 ? -11.915 -3.528 4.385 1.00 92.88 190 VAL A O 1
ATOM 1473 N N . ASP A 1 191 ? -13.633 -2.346 5.224 1.00 88.25 191 ASP A N 1
ATOM 1474 C CA . ASP A 1 191 ? -13.101 -2.395 6.574 1.00 88.25 191 ASP A CA 1
ATOM 1475 C C . ASP A 1 191 ? -13.132 -3.850 7.040 1.00 88.25 191 ASP A C 1
ATOM 1477 O O . ASP A 1 191 ? -14.027 -4.622 6.664 1.00 88.25 191 ASP A O 1
ATOM 1481 N N . ASP A 1 192 ? -12.120 -4.230 7.816 1.00 78.94 192 ASP A N 1
ATOM 1482 C CA . ASP A 1 192 ? -12.180 -5.478 8.553 1.00 78.94 192 ASP A CA 1
ATOM 1483 C C . ASP A 1 192 ? -13.515 -5.509 9.285 1.00 78.94 192 ASP A C 1
ATOM 1485 O O . ASP A 1 192 ? -13.946 -4.497 9.854 1.00 78.94 192 ASP A O 1
ATOM 1489 N N . LEU A 1 193 ? -14.195 -6.658 9.251 1.00 66.44 193 LEU A N 1
ATOM 1490 C CA . LEU A 1 193 ? -15.230 -6.866 10.247 1.00 66.44 193 LEU A CA 1
ATOM 1491 C C . LEU A 1 193 ? -14.541 -6.568 11.570 1.00 66.44 193 LEU A C 1
ATOM 1493 O O . LEU A 1 193 ? -13.457 -7.113 11.808 1.00 66.44 193 LEU A O 1
ATOM 1497 N N . ALA A 1 194 ? -15.119 -5.660 12.368 1.00 52.81 194 ALA A N 1
ATOM 1498 C CA . ALA A 1 194 ? -14.667 -5.490 13.737 1.00 52.81 194 ALA A CA 1
ATOM 1499 C C . ALA A 1 194 ? -14.444 -6.909 14.260 1.00 52.81 194 ALA A C 1
ATOM 1501 O O . ALA A 1 194 ? -15.321 -7.752 13.991 1.00 52.81 194 ALA A O 1
ATOM 1502 N N . PRO A 1 195 ? -13.281 -7.216 14.880 1.00 49.25 195 PRO A N 1
ATOM 1503 C CA . PRO A 1 195 ? -13.150 -8.500 15.537 1.00 49.25 195 PRO A CA 1
ATOM 1504 C C . PRO A 1 195 ? -14.453 -8.661 16.287 1.00 49.25 195 PRO A C 1
ATOM 1506 O O . PRO A 1 195 ? -14.931 -7.705 16.909 1.00 49.25 195 PRO A O 1
ATOM 1509 N N . VAL A 1 196 ? -15.107 -9.797 16.088 1.00 46.62 196 VAL A N 1
ATOM 1510 C CA . VAL A 1 196 ? -16.246 -10.124 16.916 1.00 46.62 196 VAL A CA 1
ATOM 1511 C C . VAL A 1 196 ? -15.620 -10.311 18.298 1.00 46.62 196 VAL A C 1
ATOM 1513 O O . VAL A 1 196 ? -15.375 -11.430 18.724 1.00 46.62 196 VAL A O 1
ATOM 1516 N N . SER A 1 197 ? -15.292 -9.215 18.999 1.00 50.75 197 SER A N 1
ATOM 1517 C CA . SER A 1 197 ? -15.567 -9.170 20.415 1.00 50.75 197 SER A CA 1
ATOM 1518 C C . SER A 1 197 ? -16.989 -9.673 20.456 1.00 50.75 197 SER A C 1
ATOM 1520 O O . SER A 1 197 ? -17.865 -9.159 19.745 1.00 50.75 197 SER A O 1
ATOM 1522 N N . GLY A 1 198 ? -17.204 -10.762 21.178 1.00 58.78 198 GLY A N 1
ATOM 1523 C CA . GLY A 1 198 ? -18.554 -11.094 21.563 1.00 58.78 198 GLY A CA 1
ATOM 1524 C C . GLY A 1 198 ? -19.182 -9.902 22.290 1.00 58.78 198 GLY A C 1
ATOM 1525 O O . GLY A 1 198 ? -18.711 -8.761 22.262 1.00 58.78 198 GLY A O 1
ATOM 1526 N N . ALA A 1 199 ? -20.272 -10.153 22.990 1.00 71.44 199 ALA A N 1
ATOM 1527 C CA . ALA A 1 199 ? -20.657 -9.183 24.001 1.00 71.44 199 ALA A CA 1
ATOM 1528 C C . ALA A 1 199 ? -19.455 -8.896 24.939 1.00 71.44 199 ALA A C 1
ATOM 1530 O O . ALA A 1 199 ? -18.620 -9.769 25.132 1.00 71.44 199 ALA A O 1
ATOM 1531 N N . ASP A 1 200 ? -19.343 -7.668 25.432 1.00 79.25 200 ASP A N 1
ATOM 1532 C CA . ASP A 1 200 ? -18.361 -7.241 26.439 1.00 79.25 200 ASP A CA 1
ATOM 1533 C C . ASP A 1 200 ? -19.199 -6.693 27.599 1.00 79.25 200 ASP A C 1
ATOM 1535 O O . ASP A 1 200 ? -19.755 -5.589 27.542 1.00 79.25 200 ASP A O 1
ATOM 1539 N N . PHE A 1 201 ? -19.479 -7.573 28.554 1.00 82.50 201 PHE A N 1
ATOM 1540 C CA . PHE A 1 201 ? -20.411 -7.374 29.651 1.00 82.50 201 PHE A CA 1
ATOM 1541 C C . PHE A 1 201 ? -19.735 -6.729 30.872 1.00 82.50 201 PHE A C 1
ATOM 1543 O O . PHE A 1 201 ? -20.457 -6.192 31.722 1.00 82.50 201 PHE A O 1
ATOM 1550 N N . ASP A 1 202 ? -18.399 -6.740 30.967 1.00 79.06 202 ASP A N 1
ATOM 1551 C CA . ASP A 1 202 ? -17.606 -6.136 32.051 1.00 79.06 202 ASP A CA 1
ATOM 1552 C C . ASP A 1 202 ? -16.641 -5.006 31.599 1.00 79.06 202 ASP A C 1
ATOM 1554 O O . ASP A 1 202 ? -15.679 -4.674 32.297 1.00 79.06 202 ASP A O 1
ATOM 1558 N N . PRO A 1 203 ? -17.109 -4.192 30.637 1.00 77.44 203 PRO A N 1
ATOM 1559 C CA . PRO A 1 203 ? -16.356 -3.296 29.731 1.00 77.44 203 PRO A CA 1
ATOM 1560 C C . PRO A 1 203 ? -14.822 -3.283 29.859 1.00 77.44 203 PRO A C 1
ATOM 1562 O O . PRO A 1 203 ? -14.228 -2.228 30.126 1.00 77.44 203 PRO A O 1
ATOM 1565 N N . ASP A 1 204 ? -14.168 -4.424 29.651 1.00 75.00 204 ASP A N 1
ATOM 1566 C CA . ASP A 1 204 ? -12.711 -4.551 29.775 1.00 75.00 204 ASP A CA 1
ATOM 1567 C C . ASP A 1 204 ? -11.974 -4.528 28.417 1.00 75.00 204 ASP A C 1
ATOM 1569 O O . ASP A 1 204 ? -10.741 -4.424 28.366 1.00 75.00 204 ASP A O 1
ATOM 1573 N N . GLY A 1 205 ? -12.728 -4.512 27.311 1.00 67.50 205 GLY A N 1
ATOM 1574 C CA . GLY A 1 205 ? -12.209 -4.492 25.945 1.00 67.50 205 GLY A CA 1
ATOM 1575 C C . GLY A 1 205 ? -11.802 -5.868 25.408 1.00 67.50 205 GLY A C 1
ATOM 1576 O O . GLY A 1 205 ? -11.243 -5.942 24.307 1.00 67.50 205 GLY A O 1
ATOM 1577 N N . ILE A 1 206 ? -12.073 -6.942 26.149 1.00 71.88 206 ILE A N 1
ATOM 1578 C CA . ILE A 1 206 ? -11.912 -8.339 25.755 1.00 71.88 206 ILE A CA 1
ATOM 1579 C C . ILE A 1 206 ? -13.304 -8.905 25.422 1.00 71.88 206 ILE A C 1
ATOM 1581 O O . ILE A 1 206 ? -14.321 -8.486 25.953 1.00 71.88 206 ILE A O 1
ATOM 1585 N N . GLY A 1 207 ? -13.390 -9.802 24.435 1.00 79.88 207 GLY A N 1
ATOM 1586 C CA . GLY A 1 207 ? -14.676 -10.387 24.041 1.00 79.88 207 GLY A CA 1
ATOM 1587 C C . GLY A 1 207 ? -15.139 -11.503 24.983 1.00 79.88 207 GLY A C 1
ATOM 1588 O O . GLY A 1 207 ? -14.375 -12.436 25.239 1.00 79.88 207 GLY A O 1
ATOM 1589 N N . ASP A 1 208 ? -16.416 -11.478 25.369 1.00 86.62 208 ASP A N 1
ATOM 1590 C CA . ASP A 1 208 ? -17.060 -12.491 26.212 1.00 86.62 208 ASP A CA 1
ATOM 1591 C C . ASP A 1 208 ? -17.886 -13.489 25.402 1.00 86.62 208 ASP A C 1
ATOM 1593 O O . ASP A 1 208 ? -18.247 -13.277 24.238 1.00 86.62 208 ASP A O 1
ATOM 1597 N N . ILE A 1 209 ? -18.274 -14.579 26.065 1.00 88.12 209 ILE A N 1
ATOM 1598 C CA . ILE A 1 209 ? -19.283 -15.509 25.555 1.00 88.12 209 ILE A CA 1
ATOM 1599 C C . ILE A 1 209 ? -20.456 -15.636 26.524 1.00 88.12 209 ILE A C 1
ATOM 1601 O O . ILE A 1 209 ? -20.308 -15.517 27.740 1.00 88.12 209 ILE A O 1
ATOM 1605 N N . PHE A 1 210 ? -21.635 -15.937 25.980 1.00 87.44 210 PHE A N 1
ATOM 1606 C CA . PHE A 1 210 ? -22.835 -16.197 26.766 1.00 87.44 210 PHE A CA 1
ATOM 1607 C C . PHE A 1 210 ? -23.586 -17.436 26.273 1.00 87.44 210 PHE A C 1
ATOM 1609 O O . PHE A 1 210 ? -23.423 -17.891 25.141 1.00 87.44 210 PHE A O 1
ATOM 1616 N N . SER A 1 211 ? -24.413 -18.007 27.143 1.00 83.81 211 SER A N 1
ATOM 1617 C CA . SER A 1 211 ? -25.318 -19.105 26.811 1.00 83.81 211 SER A CA 1
ATOM 1618 C C . SER A 1 211 ? -26.592 -19.004 27.628 1.00 83.81 211 SER A C 1
ATOM 1620 O O . SER A 1 211 ? -26.551 -18.776 28.836 1.00 83.81 211 SER A O 1
ATOM 1622 N N . GLU A 1 212 ? -27.716 -19.254 26.965 1.00 84.25 212 GLU A N 1
ATOM 1623 C CA . GLU A 1 212 ? -29.048 -19.319 27.573 1.00 84.25 212 GLU A CA 1
ATOM 1624 C C . GLU A 1 212 ? -29.680 -20.709 27.429 1.00 84.25 212 GLU A C 1
ATOM 1626 O O . GLU A 1 212 ? -30.849 -20.919 27.745 1.00 84.25 212 GLU A O 1
ATOM 1631 N N . THR A 1 213 ? -28.899 -21.700 26.983 1.00 77.25 213 THR A N 1
ATOM 1632 C CA . THR A 1 213 ? -29.384 -23.046 26.616 1.00 77.25 213 THR A CA 1
ATOM 1633 C C . THR A 1 213 ? -30.126 -23.753 27.760 1.00 77.25 213 THR A C 1
ATOM 1635 O O . THR A 1 213 ? -30.962 -24.622 27.526 1.00 77.25 213 THR A O 1
ATOM 1638 N N . THR A 1 214 ? -29.848 -23.381 29.011 1.00 78.38 214 THR A N 1
ATOM 1639 C CA . THR A 1 214 ? -30.469 -23.951 30.215 1.00 78.38 214 THR A CA 1
ATOM 1640 C C . THR A 1 214 ? -31.633 -23.118 30.768 1.00 78.38 214 THR A C 1
ATOM 1642 O O . THR A 1 214 ? -32.158 -23.444 31.830 1.00 78.38 214 THR A O 1
ATOM 1645 N N . GLY A 1 215 ? -32.043 -22.044 30.082 1.00 78.50 215 GLY A N 1
ATOM 1646 C CA . GLY A 1 215 ? -33.028 -21.073 30.576 1.00 78.50 215 GLY A CA 1
ATOM 1647 C C . GLY A 1 215 ? -32.468 -20.068 31.594 1.00 78.50 215 GLY A C 1
ATOM 1648 O O . GLY A 1 215 ? -33.219 -19.237 32.114 1.00 78.50 215 GLY A O 1
ATOM 1649 N N . THR A 1 216 ? -31.159 -20.130 31.852 1.00 83.88 216 THR A N 1
ATOM 1650 C CA . THR A 1 216 ? -30.391 -19.195 32.680 1.00 83.88 216 THR A CA 1
ATOM 1651 C C . THR A 1 216 ? -29.313 -18.552 31.822 1.00 83.88 216 THR A C 1
ATOM 1653 O O . THR A 1 216 ? -28.504 -19.274 31.234 1.00 83.88 216 THR A O 1
ATOM 1656 N N . LEU A 1 217 ? -29.257 -17.217 31.801 1.00 85.75 217 LEU A N 1
ATOM 1657 C CA . LEU A 1 217 ? -28.169 -16.491 31.152 1.00 85.75 217 LEU A CA 1
ATOM 1658 C C . LEU A 1 217 ? -26.879 -16.726 31.933 1.00 85.75 217 LEU A C 1
ATOM 1660 O O . LEU A 1 217 ? -26.752 -16.348 33.102 1.00 85.75 217 LEU A O 1
ATOM 1664 N N . SER A 1 218 ? -25.945 -17.388 31.267 1.00 88.25 218 SER A N 1
ATOM 1665 C CA . SER A 1 218 ? -24.593 -17.640 31.742 1.00 88.25 218 SER A CA 1
ATOM 1666 C C . SER A 1 218 ? -23.629 -16.810 30.909 1.00 88.25 218 SER A C 1
ATOM 1668 O O . SER A 1 218 ? -23.705 -16.879 29.686 1.00 88.25 218 SER A O 1
ATOM 1670 N N . ILE A 1 219 ? -22.742 -16.065 31.560 1.00 89.12 219 ILE A N 1
ATOM 1671 C CA . ILE A 1 219 ? -21.688 -15.264 30.933 1.00 89.12 219 ILE A CA 1
ATOM 1672 C C . ILE A 1 219 ? -20.333 -15.830 31.357 1.00 89.12 219 ILE A C 1
ATOM 1674 O O . ILE A 1 219 ? -20.173 -16.295 32.488 1.00 89.12 219 ILE A O 1
ATOM 1678 N N . TRP A 1 220 ? -19.369 -15.807 30.446 1.00 91.44 220 TRP A N 1
ATOM 1679 C CA . TRP A 1 220 ? -17.963 -16.034 30.737 1.00 91.44 220 TRP A CA 1
ATOM 1680 C C . TRP A 1 220 ? -17.179 -14.851 30.176 1.00 91.44 220 TRP A C 1
ATOM 1682 O O . TRP A 1 220 ? -17.072 -14.732 28.953 1.00 91.44 220 TRP A O 1
ATOM 1692 N N . ASN A 1 221 ? -16.675 -13.992 31.066 1.00 86.94 221 ASN A N 1
ATOM 1693 C CA . ASN A 1 221 ? -15.933 -12.803 30.657 1.00 86.94 221 ASN A CA 1
ATOM 1694 C C . ASN A 1 221 ? -14.592 -13.208 30.051 1.00 86.94 221 ASN A C 1
ATOM 1696 O O . ASN A 1 221 ? -13.950 -14.138 30.549 1.00 86.94 221 ASN A O 1
ATOM 1700 N N . GLY A 1 222 ? -14.183 -12.566 28.969 1.00 88.88 222 GLY A N 1
ATOM 1701 C CA . GLY A 1 222 ? -12.905 -12.825 28.335 1.00 88.88 222 GLY A CA 1
ATOM 1702 C C . GLY A 1 222 ? -11.749 -12.378 29.227 1.00 88.88 222 GLY A C 1
ATOM 1703 O O . GLY A 1 222 ? -11.746 -11.289 29.767 1.00 88.88 222 GLY A O 1
ATOM 1704 N N . GLU A 1 223 ? -10.710 -13.201 29.346 1.00 83.56 223 GLU A N 1
ATOM 1705 C CA . GLU A 1 223 ? -9.455 -12.823 30.027 1.00 83.56 223 GLU A CA 1
ATOM 1706 C C . GLU A 1 223 ? -8.287 -12.692 29.026 1.00 83.56 223 GLU A C 1
ATOM 1708 O O . GLU A 1 223 ? -7.116 -12.552 29.389 1.00 83.56 223 GLU A O 1
ATOM 1713 N N . GLY A 1 224 ? -8.602 -12.770 27.729 1.00 74.38 224 GLY A N 1
ATOM 1714 C CA . GLY A 1 224 ? -7.644 -12.762 26.632 1.00 74.38 224 GLY A CA 1
ATOM 1715 C C . GLY A 1 224 ? -6.933 -14.108 26.469 1.00 74.38 224 GLY A C 1
ATOM 1716 O O . GLY A 1 224 ? -7.037 -15.018 27.292 1.00 74.38 224 GLY A O 1
ATOM 1717 N N . ASN A 1 225 ? -6.197 -14.268 25.366 1.00 75.00 225 ASN A N 1
ATOM 1718 C CA . ASN A 1 225 ? -5.462 -15.505 25.054 1.00 75.00 225 ASN A CA 1
ATOM 1719 C C . ASN A 1 225 ? -6.335 -16.783 25.101 1.00 75.00 225 ASN A C 1
ATOM 1721 O O . ASN A 1 225 ? -5.867 -17.827 25.552 1.00 75.00 225 ASN A O 1
ATOM 1725 N N . ASN A 1 226 ? -7.595 -16.701 24.647 1.00 68.31 226 ASN A N 1
ATOM 1726 C CA . ASN A 1 226 ? -8.603 -17.775 24.722 1.00 68.31 226 ASN A CA 1
ATOM 1727 C C . ASN A 1 226 ? -8.928 -18.264 26.146 1.00 68.31 226 ASN A C 1
ATOM 1729 O O . ASN A 1 226 ? -9.382 -19.396 26.320 1.00 68.31 226 ASN A O 1
ATOM 1733 N N . ASN A 1 227 ? -8.704 -17.428 27.159 1.00 76.56 227 ASN A N 1
ATOM 1734 C CA . ASN A 1 227 ? -9.151 -17.688 28.520 1.00 76.56 227 ASN A CA 1
ATOM 1735 C C . ASN A 1 227 ? -10.442 -16.933 28.793 1.00 76.56 227 ASN A C 1
ATOM 1737 O O . ASN A 1 227 ? -10.676 -15.855 28.243 1.00 76.56 227 ASN A O 1
ATOM 1741 N N . PHE A 1 228 ? -11.250 -17.518 29.665 1.00 87.12 228 PHE A N 1
ATOM 1742 C CA . PHE A 1 228 ? -12.463 -16.903 30.153 1.00 87.12 228 PHE A CA 1
ATOM 1743 C C . PHE A 1 228 ? -12.554 -17.095 31.660 1.00 87.12 228 PHE A C 1
ATOM 1745 O O . PHE A 1 228 ? -12.187 -18.158 32.180 1.00 87.12 228 PHE A O 1
ATOM 1752 N N . ALA A 1 229 ? -13.106 -16.093 32.332 1.00 90.12 229 ALA A N 1
ATOM 1753 C CA . ALA A 1 229 ? -13.452 -16.152 33.732 1.00 90.12 229 ALA A CA 1
ATOM 1754 C C . ALA A 1 229 ? -14.424 -17.309 34.009 1.00 90.12 229 ALA A C 1
ATOM 1756 O O . ALA A 1 229 ? -15.050 -17.909 33.124 1.00 90.12 229 ALA A O 1
ATOM 1757 N N . THR A 1 230 ? -14.568 -17.641 35.289 1.00 92.12 230 THR A N 1
ATOM 1758 C CA . THR A 1 230 ? -15.552 -18.638 35.700 1.00 92.12 230 THR A CA 1
ATOM 1759 C C . THR A 1 230 ? -16.966 -18.187 35.337 1.00 92.12 230 THR A C 1
ATOM 1761 O O . THR A 1 230 ? -17.293 -17.004 35.341 1.00 92.12 230 THR A O 1
ATOM 1764 N N . ARG A 1 231 ? -17.820 -19.168 35.025 1.00 90.06 231 ARG A N 1
ATOM 1765 C CA . ARG A 1 231 ? -19.223 -18.953 34.657 1.00 90.06 231 ARG A CA 1
ATOM 1766 C C . ARG A 1 231 ? -19.931 -18.050 35.673 1.00 90.06 231 ARG A C 1
ATOM 1768 O O . ARG A 1 231 ? -20.101 -18.450 36.826 1.00 90.06 231 ARG A O 1
ATOM 1775 N N . GLN A 1 232 ? -20.440 -16.915 35.213 1.00 89.75 232 GLN A N 1
ATOM 1776 C CA . GLN A 1 232 ? -21.321 -16.036 35.968 1.00 89.75 232 GLN A CA 1
ATOM 1777 C C . GLN A 1 232 ? -22.776 -16.272 35.550 1.00 89.75 232 GLN A C 1
ATOM 1779 O O . GLN A 1 232 ? -23.136 -16.139 34.383 1.00 89.75 232 GLN A O 1
ATOM 1784 N N . GLU A 1 233 ? -23.639 -16.627 36.501 1.00 89.94 233 GLU A N 1
ATOM 1785 C CA . GLU A 1 233 ? -25.084 -16.717 36.266 1.00 89.94 233 GLU A CA 1
ATOM 1786 C C . GLU A 1 233 ? -25.734 -15.355 36.548 1.00 89.94 233 GLU A C 1
ATOM 1788 O O . GLU A 1 233 ? -25.676 -14.862 37.673 1.00 89.94 233 GLU A O 1
ATOM 1793 N N . ILE A 1 234 ? -26.358 -14.744 35.537 1.00 83.00 234 ILE A N 1
ATOM 1794 C CA . ILE A 1 234 ? -26.978 -13.411 35.662 1.00 83.00 234 ILE A CA 1
ATOM 1795 C C . ILE A 1 234 ? -28.443 -13.503 36.099 1.00 83.00 234 ILE A C 1
ATOM 1797 O O . ILE A 1 234 ? -28.942 -12.632 36.810 1.00 83.00 234 ILE A O 1
ATOM 1801 N N . GLY A 1 235 ? -29.143 -14.573 35.711 1.00 76.19 235 GLY A N 1
ATOM 1802 C CA . GLY A 1 235 ? -30.526 -14.812 36.121 1.00 76.19 235 GLY A CA 1
ATOM 1803 C C . GLY A 1 235 ? -31.244 -15.861 35.274 1.00 76.19 235 GLY A C 1
ATOM 1804 O O . GLY A 1 235 ? -30.821 -16.176 34.162 1.00 76.19 235 GLY A O 1
ATOM 1805 N N . GLY A 1 236 ? -32.332 -16.412 35.816 1.00 74.25 236 GLY A N 1
ATOM 1806 C CA . GLY A 1 236 ? -33.240 -17.318 35.103 1.00 74.25 236 GLY A CA 1
ATOM 1807 C C . GLY A 1 236 ? -34.313 -16.573 34.301 1.00 74.25 236 GLY A C 1
ATOM 1808 O O . GLY A 1 236 ? -34.470 -15.363 34.442 1.00 74.25 236 GLY A O 1
ATOM 1809 N N . GLY A 1 237 ? -35.085 -17.302 33.491 1.00 72.31 237 GLY A N 1
ATOM 1810 C CA . GLY A 1 237 ? -36.203 -16.744 32.710 1.00 72.31 237 GLY A CA 1
ATOM 1811 C C . GLY A 1 237 ? -35.890 -16.508 31.231 1.00 72.31 237 GLY A C 1
ATOM 1812 O O . GLY A 1 237 ? -36.691 -15.898 30.532 1.00 72.31 237 GLY A O 1
ATOM 1813 N N . TRP A 1 238 ? -34.766 -17.040 30.750 1.00 71.94 238 TRP A N 1
ATOM 1814 C CA . TRP A 1 238 ? -34.300 -16.918 29.363 1.00 71.94 238 TRP A CA 1
ATOM 1815 C C . TRP A 1 238 ? -34.769 -18.067 28.458 1.00 71.94 238 TRP A C 1
ATOM 1817 O O . T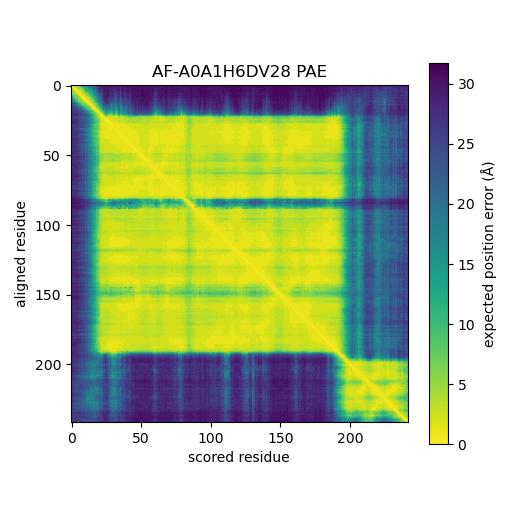RP A 1 238 ? -34.255 -18.301 27.369 1.00 71.94 238 TRP A O 1
ATOM 1827 N N . SER A 1 239 ? -35.774 -18.828 28.894 1.00 67.81 239 SER A N 1
ATOM 1828 C CA . SER A 1 239 ? -36.380 -19.866 28.063 1.00 67.81 239 SER A CA 1
ATOM 1829 C C . SER A 1 239 ? -37.108 -19.238 26.868 1.00 67.81 239 SER A C 1
ATOM 1831 O O . SER A 1 239 ? -38.185 -18.666 27.036 1.00 67.81 239 SER A O 1
ATOM 1833 N N . GLY A 1 240 ? -36.548 -19.394 25.667 1.00 55.09 240 GLY A N 1
ATOM 1834 C CA . GLY A 1 240 ? -37.196 -19.018 24.405 1.00 55.09 240 GLY A CA 1
ATOM 1835 C C . GLY A 1 240 ? -36.673 -17.745 23.739 1.00 55.09 240 GLY A C 1
ATOM 1836 O O . GLY A 1 240 ? -37.327 -17.252 22.825 1.00 55.09 240 GLY A O 1
ATOM 1837 N N . VAL A 1 241 ? -35.519 -17.229 24.164 1.00 57.25 241 VAL A N 1
ATOM 1838 C CA . VAL A 1 241 ? -34.792 -16.193 23.422 1.00 57.25 241 VAL A CA 1
ATOM 1839 C C . VAL A 1 241 ? -33.849 -16.915 22.449 1.00 57.25 241 VAL A C 1
ATOM 1841 O O . VAL A 1 241 ? -32.888 -17.562 22.859 1.00 57.25 241 VAL A O 1
ATOM 1844 N N . GLN A 1 242 ? -34.205 -16.929 21.164 1.00 50.84 242 GLN A N 1
ATOM 1845 C CA . GLN A 1 242 ? -33.390 -17.429 20.047 1.00 50.84 242 GLN A CA 1
ATOM 1846 C C . GLN A 1 242 ? -33.482 -16.446 18.889 1.00 50.84 242 GLN A C 1
ATOM 1848 O O . GLN A 1 242 ? -34.602 -15.932 18.656 1.00 50.84 242 GLN A O 1
#